Protein AF-A0A957ZLI5-F1 (afdb_monomer_lite)

Radius of gyration: 25.07 Å; chains: 1; bounding box: 58×41×65 Å

Sequence (219 aa):
VLSYLIAALERGPLGVVDIGSDRLTFKQMMQEYAAVRGLHRIIIPVPVPASLSLIGASWVGLVTPIPNDLAVPLVEGVVNPLVADTTLARVAFPEIEPINYRQAVELAIKRISSGDVETRWSGALGSAVTYELTDKEGMAQEVRSIYTELPAEALFKSFSSIGGERGWLTWEWAWEIRGLMDKAVGGPGLRRSRRDPIEILPGEALDFWRVEVVDPPHL

Structure (mmCIF, N/CA/C/O backbone):
data_AF-A0A957ZLI5-F1
#
_entry.id   AF-A0A957ZLI5-F1
#
loop_
_atom_site.group_PDB
_atom_site.id
_atom_site.type_symbol
_atom_site.label_atom_id
_atom_site.label_alt_id
_atom_site.label_comp_id
_atom_site.label_asym_id
_atom_site.label_entity_id
_atom_site.label_seq_id
_atom_site.pdbx_PDB_ins_code
_atom_site.Cartn_x
_atom_site.Cartn_y
_atom_site.Cartn_z
_atom_site.occupancy
_atom_site.B_iso_or_equiv
_atom_site.auth_seq_id
_atom_site.auth_comp_id
_atom_site.auth_asym_id
_atom_site.auth_atom_id
_atom_site.pdbx_PDB_model_num
ATOM 1 N N . VAL A 1 1 ? -16.816 0.767 9.404 1.00 88.25 1 VAL A N 1
ATOM 2 C CA . VAL A 1 1 ? -16.693 2.247 9.425 1.00 88.25 1 VAL A CA 1
ATOM 3 C C . VAL A 1 1 ? -17.968 2.917 8.941 1.00 88.25 1 VAL A C 1
ATOM 5 O O . VAL A 1 1 ? -18.580 3.605 9.739 1.00 88.25 1 VAL A O 1
ATOM 8 N N . LEU A 1 2 ? -18.416 2.680 7.700 1.00 89.94 2 LEU A N 1
ATOM 9 C CA . LEU A 1 2 ? -19.608 3.343 7.148 1.00 89.94 2 LEU A CA 1
ATOM 10 C C . LEU A 1 2 ? -20.860 3.208 8.034 1.00 89.94 2 LEU A C 1
ATOM 12 O O . LEU A 1 2 ? -21.529 4.204 8.270 1.00 89.94 2 LEU A O 1
ATOM 16 N N . SER A 1 3 ? -21.119 2.026 8.604 1.00 91.69 3 SER A N 1
ATOM 17 C CA . SER A 1 3 ? -22.240 1.825 9.535 1.00 91.69 3 SER A CA 1
ATOM 18 C C . SER A 1 3 ? -22.191 2.769 10.743 1.00 91.69 3 SER A C 1
ATOM 20 O O . SER A 1 3 ? -23.217 3.327 11.109 1.00 91.69 3 SER A O 1
ATOM 22 N N . TYR A 1 4 ? -21.004 3.005 11.321 1.00 92.88 4 TYR A N 1
ATOM 23 C CA . TYR A 1 4 ? -20.833 3.953 12.431 1.00 92.88 4 TYR A CA 1
ATOM 24 C C . TYR A 1 4 ? -21.092 5.391 11.984 1.00 92.88 4 TYR A C 1
ATOM 26 O O . TYR A 1 4 ? -21.737 6.141 12.705 1.00 92.88 4 TYR A O 1
ATOM 34 N N . LEU A 1 5 ? -20.620 5.771 10.792 1.00 92.56 5 LEU A N 1
ATOM 35 C CA . LEU A 1 5 ? -20.835 7.116 10.252 1.00 92.56 5 LEU A CA 1
ATOM 36 C C . LEU A 1 5 ? -22.318 7.394 9.995 1.00 92.56 5 LEU A C 1
ATOM 38 O O . LEU A 1 5 ? -22.783 8.484 10.302 1.00 92.56 5 LEU A O 1
ATOM 42 N N . ILE A 1 6 ? -23.058 6.409 9.479 1.00 92.62 6 ILE A N 1
ATOM 43 C CA . ILE A 1 6 ? -24.505 6.522 9.255 1.00 92.62 6 ILE A CA 1
ATOM 44 C C . ILE A 1 6 ? -25.242 6.621 10.593 1.00 92.62 6 ILE A C 1
ATOM 46 O O . ILE A 1 6 ? -26.019 7.550 10.785 1.00 92.62 6 ILE A O 1
ATOM 50 N N . ALA A 1 7 ? -24.964 5.720 11.540 1.00 91.69 7 ALA A N 1
ATOM 51 C CA . ALA A 1 7 ? -25.618 5.736 12.849 1.00 91.69 7 ALA A CA 1
ATOM 52 C C . ALA A 1 7 ? -25.310 7.017 13.643 1.00 91.69 7 ALA A C 1
ATOM 54 O O . ALA A 1 7 ? -26.154 7.510 14.389 1.00 91.69 7 ALA A O 1
ATOM 55 N N . ALA A 1 8 ? -24.119 7.596 13.465 1.00 92.12 8 ALA A N 1
ATOM 56 C CA . ALA A 1 8 ? -23.739 8.848 14.109 1.00 92.12 8 ALA A CA 1
ATOM 57 C C . ALA A 1 8 ? -24.571 10.053 13.639 1.00 92.12 8 ALA A C 1
ATOM 59 O O . ALA A 1 8 ? -24.693 11.006 14.403 1.00 92.12 8 ALA A O 1
ATOM 60 N N . LEU A 1 9 ? -25.178 10.020 12.442 1.00 91.69 9 LEU A N 1
ATOM 61 C CA . LEU A 1 9 ? -26.039 11.109 11.948 1.00 91.69 9 LEU A CA 1
ATOM 62 C C . LEU A 1 9 ? -27.287 11.310 12.813 1.00 91.69 9 LEU A C 1
ATOM 64 O O . LEU A 1 9 ? -27.795 12.422 12.923 1.00 91.69 9 LEU A O 1
ATOM 68 N N . GLU A 1 10 ? -27.776 10.234 13.426 1.00 88.88 10 GLU A N 1
ATOM 69 C CA . GLU A 1 10 ? -28.967 10.242 14.278 1.00 88.88 10 GLU A CA 1
ATOM 70 C C . GLU A 1 10 ? -28.630 10.524 15.751 1.00 88.88 10 GLU A C 1
ATOM 72 O O . GLU A 1 10 ? -29.520 10.616 16.601 1.00 88.88 10 GLU A O 1
ATOM 77 N N . ARG A 1 11 ? -27.341 10.667 16.079 1.00 82.62 11 ARG A N 1
ATOM 78 C CA . ARG A 1 11 ? -26.856 10.928 17.436 1.00 82.62 11 ARG A CA 1
ATOM 79 C C . ARG A 1 11 ? -26.382 12.378 17.568 1.00 82.62 11 ARG A C 1
ATOM 81 O O . ARG A 1 11 ? -25.920 13.003 16.621 1.00 82.62 11 ARG A O 1
ATOM 88 N N . GLY A 1 12 ? -26.491 12.921 18.782 1.00 84.62 12 GLY A N 1
ATOM 89 C CA . GLY A 1 12 ? -25.865 14.198 19.136 1.00 84.62 12 GLY A CA 1
ATOM 90 C C . GLY A 1 12 ? -24.329 14.110 19.141 1.00 84.62 12 GLY A C 1
ATOM 91 O O . GLY A 1 12 ? -23.771 13.036 18.922 1.00 84.62 12 GLY A O 1
ATOM 92 N N . PRO A 1 13 ? -23.614 15.212 19.420 1.00 87.19 13 PRO A N 1
ATOM 93 C CA . PRO A 1 13 ? -22.152 15.215 19.433 1.00 87.19 13 PRO A CA 1
ATOM 94 C C . PRO A 1 13 ? -21.597 14.276 20.518 1.00 87.19 13 PRO A C 1
ATOM 96 O O . PRO A 1 13 ? -21.760 14.526 21.709 1.00 87.19 13 PRO A O 1
ATOM 99 N N . LEU A 1 14 ? -20.917 13.208 20.092 1.00 86.94 14 LEU A N 1
ATOM 100 C CA . LEU A 1 14 ? -20.308 12.191 20.967 1.00 86.94 14 LEU A CA 1
ATOM 101 C C . LEU A 1 14 ? -18.818 12.446 21.262 1.00 86.94 14 LEU A C 1
ATOM 103 O O . LEU A 1 14 ? -18.207 11.703 22.025 1.00 86.94 14 LEU A O 1
ATOM 107 N N . GLY A 1 15 ? -18.226 13.486 20.667 1.00 90.00 15 GLY A N 1
ATOM 108 C CA . GLY A 1 15 ? -16.787 13.745 20.741 1.00 90.00 15 GLY A CA 1
ATOM 109 C C . GLY A 1 15 ? -15.983 12.803 19.840 1.00 90.00 15 GLY A C 1
ATOM 110 O O . GLY A 1 15 ? -16.412 12.479 18.734 1.00 90.00 15 GLY A O 1
ATOM 111 N N . VAL A 1 16 ? -14.799 12.393 20.302 1.00 91.75 16 VAL A N 1
ATOM 112 C CA . VAL A 1 16 ? -13.933 11.439 19.592 1.00 91.75 16 VAL A CA 1
ATOM 113 C C . VAL A 1 16 ? -14.343 10.021 19.975 1.00 91.75 16 VAL A C 1
ATOM 115 O O . VAL A 1 16 ? -14.339 9.673 21.154 1.00 91.75 16 VAL A O 1
ATOM 118 N N . VAL A 1 17 ? -14.697 9.210 18.977 1.00 92.56 17 VAL A N 1
ATOM 119 C CA . VAL A 1 17 ? -15.118 7.819 19.166 1.00 92.56 17 VAL A CA 1
ATOM 120 C C . VAL A 1 17 ? -14.175 6.902 18.399 1.00 92.56 17 VAL A C 1
ATOM 122 O O . VAL A 1 17 ? -14.187 6.874 17.168 1.00 92.56 17 VAL A O 1
ATOM 125 N N . ASP A 1 18 ? -13.390 6.124 19.134 1.00 93.06 18 ASP A N 1
ATOM 126 C CA . ASP A 1 18 ? -12.523 5.107 18.554 1.00 93.06 18 ASP A CA 1
ATOM 127 C C . ASP A 1 18 ? -13.328 3.866 18.152 1.00 93.06 18 ASP A C 1
ATOM 129 O O . ASP A 1 18 ? -14.089 3.310 18.949 1.00 93.06 18 ASP A O 1
ATOM 133 N N . ILE A 1 19 ? -13.132 3.396 16.919 1.00 92.94 19 ILE A N 1
ATOM 134 C CA . ILE A 1 19 ? -13.807 2.215 16.365 1.00 92.94 19 ILE A CA 1
ATOM 135 C C . ILE A 1 19 ? -12.788 1.146 15.968 1.00 92.94 19 ILE A C 1
ATOM 137 O O . ILE A 1 19 ? -11.699 1.451 15.489 1.00 92.94 19 ILE A O 1
ATOM 141 N N . GLY A 1 20 ? -13.146 -0.125 16.135 1.00 89.88 20 GLY A N 1
ATOM 142 C CA . GLY A 1 20 ? -12.266 -1.248 15.815 1.00 89.88 20 GLY A CA 1
ATOM 143 C C . GLY A 1 20 ? -12.798 -2.573 16.352 1.00 89.88 20 GLY A C 1
ATOM 144 O O . GLY A 1 20 ? -13.692 -2.589 17.198 1.00 89.88 20 GLY A O 1
ATOM 145 N N . SER A 1 21 ? -12.252 -3.673 15.839 1.00 89.94 21 SER A N 1
ATOM 146 C CA . SER A 1 21 ? -12.546 -5.040 16.280 1.00 89.94 21 SER A CA 1
ATOM 147 C C . SER A 1 21 ? -11.551 -5.495 17.361 1.00 89.94 21 SER A C 1
ATOM 149 O O . SER A 1 21 ? -11.000 -4.682 18.109 1.00 89.94 21 SER A O 1
ATOM 151 N N . ASP A 1 22 ? -11.297 -6.802 17.425 1.00 88.88 22 ASP A N 1
ATOM 152 C CA . ASP A 1 22 ? -10.303 -7.411 18.302 1.00 88.88 22 ASP A CA 1
ATOM 153 C C . ASP A 1 22 ? -8.895 -6.834 18.123 1.00 88.88 22 ASP A C 1
ATOM 155 O O . ASP A 1 22 ? -8.467 -6.463 17.026 1.00 88.88 22 ASP A O 1
ATOM 159 N N . ARG A 1 23 ? -8.148 -6.801 19.231 1.00 90.44 23 ARG A N 1
ATOM 160 C CA . ARG A 1 23 ? -6.750 -6.366 19.254 1.00 90.44 23 ARG A CA 1
ATOM 161 C C . ARG A 1 23 ? -5.863 -7.464 18.679 1.00 90.44 23 ARG A C 1
ATOM 163 O O . ARG A 1 23 ? -5.807 -8.561 19.231 1.00 90.44 23 ARG A O 1
ATOM 170 N N . LEU A 1 24 ? -5.111 -7.140 17.631 1.00 90.75 24 LEU A N 1
ATOM 171 C CA . LEU A 1 24 ? -4.144 -8.043 17.014 1.00 90.75 24 LEU A CA 1
ATOM 172 C C . LEU A 1 24 ? -2.766 -7.394 16.943 1.00 90.75 24 LEU A C 1
ATOM 174 O O . LEU A 1 24 ? -2.616 -6.214 16.633 1.00 90.75 24 LEU A O 1
ATOM 178 N N . THR A 1 25 ? -1.736 -8.192 17.201 1.00 90.38 25 THR A N 1
ATOM 179 C CA . THR A 1 25 ? -0.358 -7.814 16.883 1.00 90.38 25 THR A CA 1
ATOM 180 C C . THR A 1 25 ? -0.131 -7.881 15.373 1.00 90.38 25 THR A C 1
ATOM 182 O O . THR A 1 25 ? -0.761 -8.673 14.670 1.00 90.38 25 THR A O 1
ATOM 185 N N . PHE A 1 26 ? 0.843 -7.124 14.864 1.00 87.75 26 PHE A N 1
ATOM 186 C CA . PHE A 1 26 ? 1.218 -7.182 13.447 1.00 87.75 26 PHE A CA 1
ATOM 187 C C . PHE A 1 26 ? 1.592 -8.599 12.985 1.00 87.75 26 PHE A C 1
ATOM 189 O O . PHE A 1 26 ? 1.229 -9.028 11.892 1.00 87.75 26 PHE A O 1
ATOM 196 N N . LYS A 1 27 ? 2.248 -9.374 13.858 1.00 90.25 27 LYS A N 1
ATOM 197 C CA . LYS A 1 27 ? 2.546 -10.787 13.605 1.00 90.25 27 LYS A CA 1
ATOM 198 C C . LYS A 1 27 ? 1.272 -11.610 13.395 1.00 90.25 27 LYS A C 1
ATOM 200 O O . LYS A 1 27 ? 1.221 -12.382 12.442 1.00 90.25 27 LYS A O 1
ATOM 205 N N . GLN A 1 28 ? 0.266 -11.448 14.256 1.00 92.62 28 GLN A N 1
ATOM 206 C CA . GLN A 1 28 ? -1.010 -12.159 14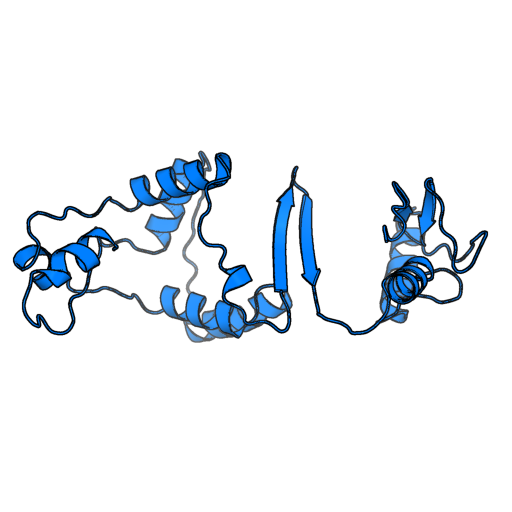.122 1.00 92.62 28 GLN A CA 1
ATOM 207 C C . GLN A 1 28 ? -1.734 -11.756 12.837 1.00 92.62 28 GLN A C 1
ATOM 209 O O . GLN A 1 28 ? -2.151 -12.636 12.093 1.00 92.62 28 GLN A O 1
ATOM 214 N N . MET A 1 29 ? -1.778 -10.458 12.516 1.00 93.19 29 MET A N 1
ATOM 215 C CA . MET A 1 29 ? -2.356 -9.971 11.256 1.00 93.19 29 MET A CA 1
ATOM 216 C C . MET A 1 29 ? -1.695 -10.628 10.032 1.00 93.19 29 MET A C 1
ATOM 218 O O . MET A 1 29 ? -2.376 -11.170 9.162 1.00 93.19 29 MET A O 1
ATOM 222 N N . MET A 1 30 ? -0.359 -10.681 10.000 1.00 92.56 30 MET A N 1
ATOM 223 C CA . MET A 1 30 ? 0.396 -11.340 8.924 1.00 92.56 30 MET A CA 1
ATOM 224 C C . MET A 1 30 ? 0.122 -12.848 8.834 1.00 92.56 30 MET A C 1
ATOM 226 O O . MET A 1 30 ? 0.065 -13.403 7.735 1.00 92.56 30 MET A O 1
ATOM 230 N N . GLN A 1 31 ? -0.035 -13.523 9.974 1.00 94.00 31 GLN A N 1
ATOM 231 C CA . GLN A 1 31 ? -0.345 -14.954 10.023 1.00 94.00 31 GLN A CA 1
ATOM 232 C C . GLN A 1 31 ? -1.775 -15.249 9.563 1.00 94.00 31 GLN A C 1
ATOM 234 O O . GLN A 1 31 ? -1.971 -16.192 8.798 1.00 94.00 31 GLN A O 1
ATOM 239 N N . GLU A 1 32 ? -2.756 -14.441 9.969 1.00 94.62 32 GLU A N 1
ATOM 240 C CA . GLU A 1 32 ? -4.141 -14.572 9.507 1.00 94.62 32 GLU A CA 1
ATOM 241 C C . GLU A 1 32 ? -4.249 -14.330 8.001 1.00 94.62 32 GLU A C 1
ATOM 243 O O . GLU A 1 32 ? -4.834 -15.150 7.294 1.00 94.62 32 GLU A O 1
ATOM 248 N N . TYR A 1 33 ? -3.598 -13.284 7.486 1.00 94.12 33 TYR A N 1
ATOM 249 C CA . TYR A 1 33 ? -3.517 -13.039 6.046 1.00 94.12 33 TYR A CA 1
ATOM 250 C C . TYR A 1 33 ? -2.909 -14.227 5.289 1.00 94.12 33 TYR A C 1
ATOM 252 O O . TYR A 1 33 ? -3.456 -14.681 4.279 1.00 94.12 33 TYR A O 1
ATOM 260 N N . ALA A 1 34 ? -1.790 -14.765 5.786 1.00 93.38 34 ALA A N 1
ATOM 261 C CA . ALA A 1 34 ? -1.146 -15.925 5.185 1.00 93.38 34 ALA A CA 1
ATOM 262 C C . ALA A 1 34 ? -2.070 -17.151 5.185 1.00 93.38 34 ALA A C 1
ATOM 264 O O . ALA A 1 34 ? -2.181 -17.819 4.158 1.00 93.38 34 ALA A O 1
ATOM 265 N N . ALA A 1 35 ? -2.779 -17.400 6.288 1.00 93.38 35 ALA A N 1
ATOM 266 C CA . ALA A 1 35 ? -3.727 -18.501 6.404 1.00 93.38 35 ALA A CA 1
ATOM 267 C C . ALA A 1 35 ? -4.889 -18.373 5.407 1.00 93.38 35 ALA A C 1
ATOM 269 O O . ALA A 1 35 ? -5.215 -19.353 4.738 1.00 93.38 35 ALA A O 1
ATOM 270 N N . VAL A 1 36 ? -5.466 -17.176 5.245 1.00 93.56 36 VAL A N 1
ATOM 271 C CA . VAL A 1 36 ? -6.531 -16.921 4.254 1.00 93.56 36 VAL A CA 1
ATOM 272 C C . VAL A 1 36 ? -6.037 -17.168 2.823 1.00 93.56 36 VAL A C 1
ATOM 274 O O . VAL A 1 36 ? -6.766 -17.702 1.991 1.00 93.56 36 VAL A O 1
ATOM 277 N N . ARG A 1 37 ? -4.775 -16.837 2.533 1.00 90.50 37 ARG A N 1
ATOM 278 C CA . ARG A 1 37 ? -4.127 -17.080 1.231 1.00 90.50 37 ARG A CA 1
ATOM 279 C C . ARG A 1 37 ? -3.628 -18.520 1.032 1.00 90.50 37 ARG A C 1
ATOM 281 O O . ARG A 1 37 ? -3.083 -18.806 -0.032 1.00 90.50 37 ARG A O 1
ATOM 288 N N . GLY A 1 38 ? -3.748 -19.401 2.029 1.00 91.00 38 GLY A N 1
ATOM 289 C CA . GLY A 1 38 ? -3.200 -20.763 1.980 1.00 91.00 38 GLY A CA 1
ATOM 290 C C . GLY A 1 38 ? -1.665 -20.832 2.025 1.00 91.00 38 GLY A C 1
ATOM 291 O O . GLY A 1 38 ? -1.069 -21.809 1.573 1.00 91.00 38 GLY A O 1
ATOM 292 N N . LEU A 1 39 ? -1.002 -19.796 2.543 1.00 91.62 39 LEU A N 1
ATOM 293 C CA . LEU A 1 39 ? 0.454 -19.695 2.631 1.00 91.62 39 LEU A CA 1
ATOM 294 C C . LEU A 1 39 ? 0.954 -20.089 4.024 1.00 91.62 39 LEU A C 1
ATOM 296 O O . LEU A 1 39 ? 0.470 -19.595 5.040 1.00 91.62 39 LEU A O 1
ATOM 300 N N . HIS A 1 40 ? 2.012 -20.896 4.073 1.00 87.88 40 HIS A N 1
ATOM 301 C CA . HIS A 1 40 ? 2.710 -21.213 5.318 1.00 87.88 40 HIS A CA 1
ATOM 302 C C . HIS A 1 40 ? 3.845 -20.208 5.535 1.00 87.88 40 HIS A C 1
ATOM 304 O O . HIS A 1 40 ? 4.795 -20.151 4.754 1.00 87.88 40 HIS A O 1
ATOM 310 N N . ARG A 1 41 ? 3.743 -19.381 6.583 1.00 88.25 41 ARG A N 1
ATOM 311 C CA . ARG A 1 41 ? 4.740 -18.350 6.912 1.00 88.25 41 ARG A CA 1
ATOM 312 C C . ARG A 1 41 ? 5.318 -18.587 8.303 1.00 88.25 41 ARG A C 1
ATOM 314 O O . ARG A 1 41 ? 4.593 -18.582 9.294 1.00 88.25 41 ARG A O 1
ATOM 321 N N . ILE A 1 42 ? 6.637 -18.740 8.372 1.00 89.31 42 ILE A N 1
ATOM 322 C CA . ILE A 1 42 ? 7.389 -18.775 9.628 1.00 89.31 42 ILE A CA 1
ATOM 323 C C . ILE A 1 42 ? 7.911 -17.358 9.882 1.00 89.31 42 ILE A C 1
ATOM 325 O O . ILE A 1 42 ? 8.660 -16.822 9.070 1.00 89.31 42 ILE A O 1
ATOM 329 N N . ILE A 1 43 ? 7.493 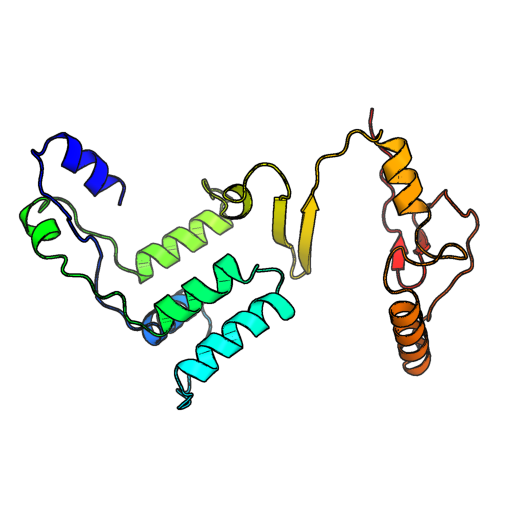-16.742 10.991 1.00 88.00 43 ILE A N 1
ATOM 330 C CA . ILE A 1 43 ? 7.904 -15.384 11.376 1.00 88.00 43 ILE A CA 1
ATOM 331 C C . ILE A 1 43 ? 8.790 -15.477 12.615 1.00 88.00 43 ILE A C 1
ATOM 333 O O . ILE A 1 43 ? 8.306 -15.788 13.710 1.00 88.00 43 ILE A O 1
ATOM 337 N N . ILE A 1 44 ? 10.077 -15.192 12.429 1.00 88.00 44 ILE A N 1
ATOM 338 C CA . ILE A 1 44 ? 11.084 -15.170 13.490 1.00 88.00 44 ILE A CA 1
ATOM 339 C C . ILE A 1 44 ? 11.286 -13.710 13.917 1.00 88.00 44 ILE A C 1
ATOM 341 O O . ILE A 1 44 ? 11.699 -12.899 13.088 1.00 88.00 44 ILE A O 1
ATOM 345 N N . PRO A 1 45 ? 10.980 -13.342 15.173 1.00 81.69 45 PRO A N 1
ATOM 346 C CA . PRO A 1 45 ? 11.255 -12.001 15.668 1.00 81.69 45 PRO A CA 1
ATOM 347 C C . PRO A 1 45 ? 12.769 -11.809 15.818 1.00 81.69 45 PRO A C 1
ATOM 349 O O . PRO A 1 45 ? 13.437 -12.607 16.475 1.00 81.69 45 PRO A O 1
ATOM 352 N N . VAL A 1 46 ? 13.303 -10.745 15.221 1.00 83.81 46 VAL A N 1
ATOM 353 C CA . VAL A 1 46 ? 14.709 -10.342 15.353 1.00 83.81 46 VAL A CA 1
ATOM 354 C C . VAL A 1 46 ? 14.756 -9.040 16.158 1.00 83.81 46 VAL A C 1
ATOM 356 O O . VAL A 1 46 ? 13.996 -8.123 15.841 1.00 83.81 46 VAL A O 1
ATOM 359 N N . PRO A 1 47 ? 15.607 -8.928 17.194 1.00 79.38 47 PRO A N 1
ATOM 360 C CA . PRO A 1 47 ? 15.705 -7.716 17.997 1.00 79.38 47 PRO A CA 1
ATOM 361 C C . PRO A 1 47 ? 16.447 -6.628 17.212 1.00 79.38 47 PRO A C 1
ATOM 363 O O . PRO A 1 47 ? 17.671 -6.536 17.253 1.00 79.38 47 PRO A O 1
ATOM 366 N N . VAL A 1 48 ? 15.697 -5.805 16.481 1.00 76.50 48 VAL A N 1
ATOM 367 C CA . VAL A 1 48 ? 16.208 -4.597 15.824 1.00 76.50 48 VAL A CA 1
ATOM 368 C C . VAL A 1 48 ? 15.784 -3.353 16.610 1.00 76.50 48 VAL A C 1
ATOM 370 O O . VAL A 1 48 ? 14.632 -3.276 17.045 1.00 76.50 48 VAL A O 1
ATOM 373 N N . PRO A 1 49 ? 16.678 -2.369 16.821 1.00 77.62 49 PRO A N 1
ATOM 374 C CA . PRO A 1 49 ? 16.298 -1.096 17.425 1.00 77.62 49 PRO A CA 1
ATOM 375 C C . PRO A 1 49 ? 15.220 -0.393 16.593 1.00 77.62 49 PRO A C 1
ATOM 377 O O . PRO A 1 49 ? 15.296 -0.389 15.366 1.00 77.62 49 PRO A O 1
ATOM 380 N N . ALA A 1 50 ? 14.259 0.266 17.244 1.00 72.44 50 ALA A N 1
ATOM 381 C CA . ALA A 1 50 ? 13.190 1.003 16.560 1.00 72.44 50 ALA A CA 1
ATOM 382 C C . ALA A 1 50 ? 13.730 2.046 15.560 1.00 72.44 50 ALA A C 1
ATOM 384 O O . ALA A 1 50 ? 13.195 2.202 14.465 1.00 72.44 50 ALA A O 1
ATOM 385 N N . SER A 1 51 ? 14.846 2.698 15.897 1.00 69.62 51 SER A N 1
ATOM 386 C CA . SER A 1 51 ? 15.546 3.628 15.006 1.00 69.62 51 SER A CA 1
ATOM 387 C C . SER A 1 51 ? 16.042 2.966 13.718 1.00 69.62 51 SER A C 1
ATOM 389 O O . SER A 1 51 ? 15.986 3.581 12.656 1.00 69.62 51 SER A O 1
ATOM 391 N N . LEU A 1 52 ? 16.478 1.704 13.780 1.00 71.62 52 LEU A N 1
ATOM 392 C CA . LEU A 1 52 ? 16.930 0.952 12.611 1.00 71.62 52 LEU A CA 1
ATOM 393 C C . LEU A 1 52 ? 15.757 0.586 11.689 1.00 71.62 52 LEU A C 1
ATOM 395 O O . LEU A 1 52 ? 15.912 0.627 10.471 1.00 71.62 52 LEU A O 1
ATOM 399 N N . SER A 1 53 ? 14.577 0.302 12.249 1.00 70.44 53 SER A N 1
ATOM 400 C CA . SER A 1 53 ? 13.352 0.066 11.470 1.00 70.44 53 SER A CA 1
ATOM 401 C C . SER A 1 53 ? 12.923 1.308 10.681 1.00 70.44 53 SER A C 1
ATOM 403 O O . SER A 1 53 ? 12.565 1.195 9.512 1.00 70.44 53 SER A O 1
ATOM 405 N N . LEU A 1 54 ? 13.022 2.497 11.286 1.00 68.38 54 LEU A N 1
ATOM 406 C CA . LEU A 1 54 ? 12.686 3.769 10.633 1.00 68.38 54 LEU A CA 1
ATOM 407 C C . LEU A 1 54 ? 13.688 4.151 9.539 1.00 68.38 54 LEU A C 1
ATOM 409 O O . LEU A 1 54 ? 13.286 4.589 8.465 1.00 68.38 54 LEU A O 1
ATOM 413 N N . ILE A 1 55 ? 14.984 3.910 9.758 1.00 70.50 55 ILE A N 1
ATOM 414 C CA . ILE A 1 55 ? 16.004 4.058 8.705 1.00 70.50 55 ILE A CA 1
ATOM 415 C C . ILE A 1 55 ? 15.724 3.082 7.550 1.00 70.50 55 ILE A C 1
ATOM 417 O O . ILE A 1 55 ? 15.858 3.443 6.380 1.00 70.50 55 ILE A O 1
ATOM 421 N N . GLY A 1 56 ? 15.272 1.866 7.872 1.00 67.06 56 GLY A N 1
ATOM 422 C CA . GLY A 1 56 ? 14.821 0.880 6.893 1.00 67.06 56 GLY A CA 1
ATOM 423 C C . GLY A 1 56 ? 13.626 1.348 6.058 1.00 67.06 56 GLY A C 1
ATOM 424 O O . GLY A 1 56 ? 13.535 0.981 4.891 1.00 67.06 56 GLY A O 1
ATOM 425 N N . ALA A 1 57 ? 12.748 2.203 6.587 1.00 69.69 57 ALA A N 1
ATOM 426 C CA . ALA A 1 57 ? 11.623 2.741 5.822 1.00 69.69 57 ALA A CA 1
ATOM 427 C C . ALA A 1 57 ? 12.090 3.631 4.658 1.00 69.69 57 ALA A C 1
ATOM 429 O O . ALA A 1 57 ? 11.584 3.498 3.548 1.00 69.69 57 ALA A O 1
ATOM 430 N N . SER A 1 58 ? 13.128 4.448 4.862 1.00 70.50 58 SER A N 1
ATOM 431 C CA . SER A 1 58 ? 13.743 5.235 3.781 1.00 70.50 58 SER A CA 1
ATOM 432 C C . SER A 1 58 ? 14.397 4.360 2.705 1.00 70.50 58 SER A C 1
ATOM 434 O O . SER A 1 58 ? 14.483 4.761 1.544 1.00 70.50 58 SER A O 1
ATOM 436 N N . TRP A 1 59 ? 14.850 3.158 3.081 1.00 74.38 59 TRP A N 1
ATOM 437 C CA . TRP A 1 59 ? 15.354 2.146 2.149 1.00 74.38 59 TRP A CA 1
ATOM 438 C C . TRP A 1 59 ? 14.224 1.490 1.340 1.00 74.38 59 TRP A C 1
ATOM 440 O O . TRP A 1 59 ? 14.439 1.118 0.186 1.00 74.38 59 TRP A O 1
ATOM 450 N N . VAL A 1 60 ? 13.006 1.398 1.889 1.00 71.31 60 VAL A N 1
ATOM 451 C CA . VAL A 1 60 ? 11.834 0.892 1.154 1.00 71.31 60 VAL A CA 1
ATOM 452 C C . VAL A 1 60 ? 11.550 1.762 -0.065 1.00 71.31 60 VAL A C 1
ATOM 454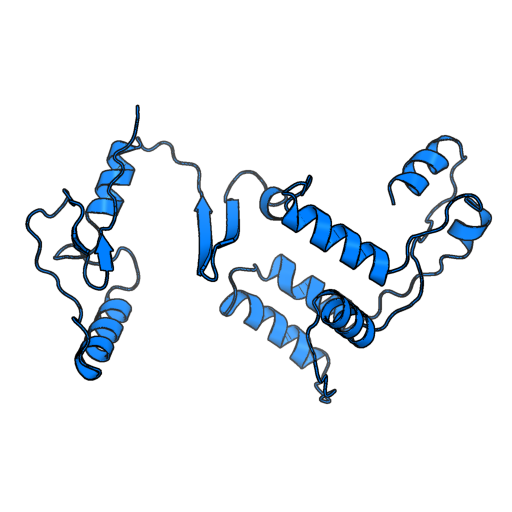 O O . VAL A 1 60 ? 11.407 1.202 -1.146 1.00 71.31 60 VAL A O 1
ATOM 457 N N . GLY A 1 61 ? 11.549 3.093 0.041 1.00 67.19 61 GLY A N 1
ATOM 458 C CA . GLY A 1 61 ? 11.343 3.951 -1.136 1.00 67.19 61 GLY A CA 1
ATOM 459 C C . GLY A 1 61 ? 12.522 4.008 -2.113 1.00 67.19 61 GLY A C 1
ATOM 460 O O . GLY A 1 61 ? 12.365 4.483 -3.232 1.00 67.19 61 GLY A O 1
ATOM 461 N N . LEU A 1 62 ? 13.702 3.509 -1.724 1.00 74.56 62 LEU A N 1
ATOM 462 C CA . LEU A 1 62 ? 14.830 3.329 -2.645 1.00 74.56 62 LEU A CA 1
ATOM 463 C C . LEU A 1 62 ? 14.686 2.047 -3.480 1.00 74.56 62 LEU A C 1
ATOM 465 O O . LEU A 1 62 ? 15.086 2.020 -4.642 1.00 74.56 62 LEU A O 1
ATOM 469 N N . VAL A 1 63 ? 14.156 0.977 -2.881 1.00 76.31 63 VAL A N 1
ATOM 470 C CA . VAL A 1 63 ? 14.097 -0.367 -3.490 1.00 76.31 63 VAL A CA 1
ATOM 471 C C . VAL A 1 63 ? 12.710 -0.709 -4.040 1.00 76.31 63 VAL A C 1
ATOM 473 O O . VAL A 1 63 ? 12.568 -1.625 -4.848 1.00 76.31 63 VAL A O 1
ATOM 476 N N . THR A 1 64 ? 11.679 0.025 -3.632 1.00 73.12 64 THR A N 1
ATOM 477 C CA . THR A 1 64 ? 10.295 -0.147 -4.078 1.00 73.12 64 THR A CA 1
ATOM 478 C C . THR A 1 64 ? 9.768 1.162 -4.667 1.00 73.12 64 THR A C 1
ATOM 480 O O . THR A 1 64 ? 10.239 2.232 -4.288 1.00 73.12 64 THR A O 1
ATOM 483 N N . PRO A 1 65 ? 8.765 1.112 -5.558 1.00 62.53 65 PRO A N 1
ATOM 484 C CA . PRO A 1 65 ? 8.157 2.317 -6.124 1.00 62.53 65 PRO A CA 1
ATOM 485 C C . PRO A 1 65 ? 7.269 3.088 -5.129 1.00 62.53 65 PRO A C 1
ATOM 487 O O . PRO A 1 65 ? 6.661 4.087 -5.507 1.00 62.53 65 PRO A O 1
ATOM 490 N N . ILE A 1 66 ? 7.165 2.641 -3.870 1.00 71.12 66 ILE A N 1
ATOM 491 C CA . ILE A 1 66 ? 6.359 3.303 -2.842 1.00 71.12 66 ILE A CA 1
ATOM 492 C C . ILE A 1 66 ? 7.135 4.522 -2.327 1.00 71.12 66 ILE A C 1
ATOM 494 O O . ILE A 1 66 ? 8.227 4.354 -1.782 1.00 71.12 66 ILE A O 1
ATOM 498 N N . PRO A 1 67 ? 6.598 5.745 -2.456 1.00 72.62 67 PRO A N 1
ATOM 499 C CA . PRO A 1 67 ? 7.292 6.938 -1.999 1.00 72.62 67 PRO A CA 1
ATOM 500 C C . PRO A 1 67 ? 7.440 6.947 -0.465 1.00 72.62 67 PRO A C 1
ATOM 502 O O . PRO A 1 67 ? 6.640 6.370 0.278 1.00 72.62 67 PRO A O 1
ATOM 505 N N . ASN A 1 68 ? 8.516 7.574 0.020 1.00 76.06 68 ASN A N 1
ATOM 506 C CA . ASN A 1 68 ? 8.878 7.551 1.443 1.00 76.06 68 ASN A CA 1
ATOM 507 C C . ASN A 1 68 ? 7.863 8.275 2.342 1.00 76.06 68 ASN A C 1
ATOM 509 O O . ASN A 1 68 ? 7.758 7.945 3.520 1.00 76.06 68 ASN A O 1
ATOM 513 N N . ASP A 1 69 ? 7.096 9.214 1.794 1.00 76.69 69 ASP A N 1
ATOM 514 C CA . ASP A 1 69 ? 5.971 9.869 2.471 1.00 76.69 69 ASP A CA 1
ATOM 515 C C . ASP A 1 69 ? 4.846 8.891 2.855 1.00 76.69 69 ASP A C 1
ATOM 517 O O . ASP A 1 69 ? 4.127 9.143 3.818 1.00 76.69 69 ASP A O 1
ATOM 521 N N . LEU A 1 70 ? 4.730 7.752 2.164 1.00 75.38 70 LEU A N 1
ATOM 522 C CA . LEU A 1 70 ? 3.840 6.647 2.523 1.00 75.38 70 LEU A CA 1
ATOM 523 C C . LEU A 1 70 ? 4.568 5.559 3.317 1.00 75.38 70 LEU A C 1
ATOM 525 O O . LEU A 1 70 ? 4.033 5.050 4.302 1.00 75.38 70 LEU A O 1
ATOM 529 N N . ALA A 1 71 ? 5.786 5.192 2.911 1.00 77.75 71 ALA A N 1
ATOM 530 C CA . ALA A 1 71 ? 6.513 4.090 3.541 1.00 77.75 71 ALA A CA 1
ATOM 531 C C . ALA A 1 71 ? 6.885 4.383 5.007 1.00 77.75 71 ALA A C 1
ATOM 533 O O . ALA A 1 71 ? 6.754 3.499 5.857 1.00 77.75 71 ALA A O 1
ATOM 534 N N . VAL A 1 72 ? 7.312 5.612 5.321 1.00 80.25 72 VAL A N 1
ATOM 535 C CA . VAL A 1 72 ? 7.748 5.992 6.676 1.00 80.25 72 VAL A CA 1
ATOM 536 C C . VAL A 1 72 ? 6.592 5.938 7.688 1.00 80.25 72 VAL A C 1
ATOM 538 O O . VAL A 1 72 ? 6.734 5.197 8.666 1.00 80.25 72 VAL A O 1
ATOM 541 N N . PRO A 1 73 ? 5.426 6.584 7.463 1.00 82.56 73 PRO A N 1
ATOM 542 C CA . PRO A 1 73 ? 4.304 6.503 8.405 1.00 82.56 73 PRO A CA 1
ATOM 543 C C . PRO A 1 73 ? 3.769 5.080 8.606 1.00 82.56 73 PRO A C 1
ATOM 545 O O . PRO A 1 73 ? 3.358 4.716 9.708 1.00 82.56 73 PRO A O 1
ATOM 548 N N . LEU A 1 74 ? 3.795 4.246 7.559 1.00 81.81 74 LEU A N 1
ATOM 549 C CA . LEU A 1 74 ? 3.382 2.846 7.667 1.00 81.81 74 LEU A CA 1
ATOM 550 C C . LEU A 1 74 ? 4.298 2.063 8.613 1.00 81.81 74 LEU A C 1
ATOM 552 O O . LEU A 1 74 ? 3.807 1.333 9.473 1.00 81.81 74 LEU A O 1
ATOM 556 N N . VAL A 1 75 ? 5.618 2.229 8.493 1.00 81.69 75 VAL A N 1
ATOM 557 C CA . VAL A 1 75 ? 6.578 1.580 9.399 1.00 81.69 75 VAL A CA 1
ATOM 558 C C . VAL A 1 75 ? 6.452 2.134 10.819 1.00 81.69 75 VAL A C 1
ATOM 560 O O . VAL A 1 75 ? 6.465 1.353 11.772 1.00 81.69 75 VAL A O 1
ATOM 563 N N . GLU A 1 76 ? 6.260 3.444 10.979 1.00 82.31 76 GLU A N 1
ATOM 564 C CA . GLU A 1 76 ? 6.002 4.059 12.288 1.00 82.31 76 GLU A CA 1
ATOM 565 C C . GLU A 1 76 ? 4.776 3.462 12.983 1.00 82.31 76 GLU A C 1
ATOM 567 O O . GLU A 1 76 ? 4.850 3.164 14.177 1.00 82.31 76 GLU A O 1
ATOM 572 N N . GLY A 1 77 ? 3.685 3.228 12.247 1.00 80.56 77 GLY A N 1
ATOM 573 C CA . GLY A 1 77 ? 2.473 2.593 12.771 1.00 80.56 77 GLY A CA 1
ATOM 574 C C . GLY A 1 77 ? 2.648 1.113 13.133 1.00 80.56 77 GLY A C 1
ATOM 575 O O . GLY A 1 77 ? 1.931 0.597 13.988 1.00 80.56 77 GLY A O 1
ATOM 576 N N . VAL A 1 78 ? 3.615 0.416 12.527 1.00 82.06 78 VAL A N 1
ATOM 577 C CA . VAL A 1 78 ? 3.972 -0.959 12.927 1.00 82.06 78 VAL A CA 1
ATOM 578 C C . VAL A 1 78 ? 4.813 -0.960 14.204 1.00 82.06 78 VAL A C 1
ATOM 580 O O . VAL A 1 78 ? 4.635 -1.831 15.057 1.00 82.06 78 VAL A O 1
ATOM 583 N N . VAL A 1 79 ? 5.734 -0.001 14.335 1.00 80.06 79 VAL A N 1
ATOM 584 C CA . VAL A 1 79 ? 6.626 0.122 15.499 1.00 80.06 79 VAL A CA 1
ATOM 585 C C . VAL A 1 79 ? 5.872 0.619 16.732 1.00 80.06 79 VAL A C 1
ATOM 587 O O . VAL A 1 79 ? 6.141 0.146 17.835 1.00 80.06 79 VAL A O 1
ATOM 590 N N . ASN A 1 80 ? 4.926 1.541 16.549 1.00 80.00 80 ASN A N 1
ATOM 591 C CA . ASN A 1 80 ? 4.132 2.138 17.617 1.00 80.00 80 ASN A CA 1
ATOM 592 C C . ASN A 1 80 ? 2.697 1.588 17.573 1.00 80.00 80 ASN A C 1
ATOM 594 O O . ASN A 1 80 ? 1.921 2.000 16.711 1.00 80.00 80 ASN A O 1
ATOM 598 N N . PRO A 1 81 ? 2.310 0.675 18.485 1.00 78.06 81 PRO A N 1
ATOM 599 C CA . PRO A 1 81 ? 0.983 0.072 18.464 1.00 78.06 81 PRO A CA 1
ATOM 600 C C . PRO A 1 81 ? -0.133 1.113 18.604 1.00 78.06 81 PRO A C 1
ATOM 602 O O . PRO A 1 81 ? -0.246 1.787 19.627 1.00 78.06 81 PRO A O 1
ATOM 605 N N . LEU A 1 82 ? -1.009 1.187 17.604 1.00 76.44 82 LEU A N 1
ATOM 606 C CA . LEU A 1 82 ? -2.214 2.017 17.626 1.00 76.44 82 LEU A CA 1
ATOM 607 C C . LEU A 1 82 ? -3.372 1.228 18.249 1.00 76.44 82 LEU A C 1
ATOM 609 O O . LEU A 1 82 ? -4.236 0.695 17.556 1.00 76.44 82 LEU A O 1
ATOM 613 N N . VAL A 1 83 ? -3.354 1.088 19.575 1.00 84.00 83 VAL A N 1
ATOM 614 C CA . VAL A 1 83 ? -4.419 0.399 20.314 1.00 84.00 83 VAL A CA 1
ATOM 615 C C . VAL A 1 83 ? -5.398 1.429 20.858 1.00 84.00 83 VAL A C 1
ATOM 617 O O . VAL A 1 83 ? -5.056 2.197 21.751 1.00 84.00 83 VAL A O 1
ATOM 620 N N . ALA A 1 84 ? -6.622 1.407 20.342 1.00 85.00 84 ALA A N 1
ATOM 621 C CA . ALA A 1 84 ? -7.666 2.344 20.730 1.00 85.00 84 ALA A CA 1
ATOM 622 C C . ALA A 1 84 ? -8.630 1.758 21.784 1.00 85.00 84 ALA A C 1
ATOM 624 O O . ALA A 1 84 ? -8.708 0.530 21.971 1.00 85.00 84 ALA A O 1
ATOM 625 N N . ASP A 1 85 ? -9.367 2.630 22.481 1.00 90.25 85 ASP A N 1
ATOM 626 C CA . ASP A 1 85 ? -10.424 2.226 23.416 1.00 90.25 85 ASP A CA 1
ATOM 627 C C . ASP A 1 85 ? -11.806 2.313 22.762 1.00 90.25 85 ASP A C 1
ATOM 629 O O . ASP A 1 85 ? -12.452 3.354 22.701 1.00 90.25 85 ASP A O 1
ATOM 633 N N . THR A 1 86 ? -12.306 1.160 22.327 1.00 92.56 86 THR A N 1
ATOM 634 C CA . THR A 1 86 ? -13.595 1.034 21.638 1.00 92.56 86 THR A CA 1
ATOM 635 C C . THR A 1 86 ? -14.806 0.991 22.580 1.00 92.56 86 THR A C 1
ATOM 637 O O . THR A 1 86 ? -15.915 0.654 22.160 1.00 92.56 86 THR A O 1
ATOM 640 N N . THR A 1 87 ? -14.634 1.312 23.866 1.00 92.56 87 THR A N 1
ATOM 641 C CA . THR A 1 87 ? -15.717 1.251 24.863 1.00 92.56 87 THR A CA 1
ATOM 642 C C . THR A 1 87 ? -16.835 2.24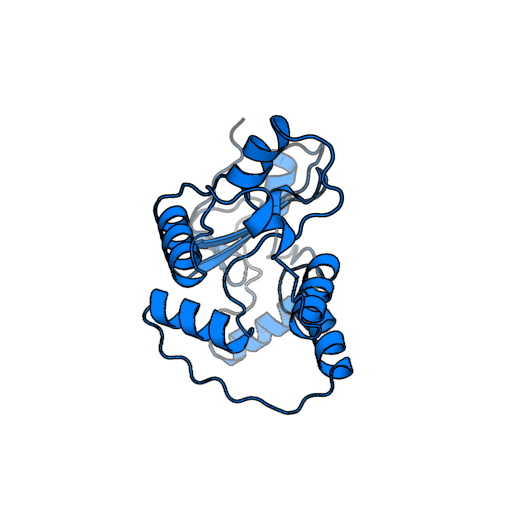1 24.560 1.00 92.56 87 THR A C 1
ATOM 644 O O . THR A 1 87 ? -18.003 1.854 24.583 1.00 92.56 87 THR A O 1
ATOM 647 N N . LEU A 1 88 ? -16.499 3.482 24.192 1.00 92.31 88 LEU A N 1
ATOM 648 C CA . LEU A 1 88 ? -17.505 4.481 23.827 1.00 92.31 88 LEU A CA 1
ATOM 649 C C . LEU A 1 88 ? -18.295 4.058 22.581 1.00 92.31 88 LEU A C 1
ATOM 651 O O . LEU A 1 88 ? -19.516 4.183 22.569 1.00 92.31 88 LEU A O 1
ATOM 655 N N . ALA A 1 89 ? -17.626 3.485 21.574 1.00 92.94 89 ALA A N 1
ATOM 656 C CA . ALA A 1 89 ? -18.290 2.978 20.375 1.00 92.94 89 ALA A CA 1
ATOM 657 C C . ALA A 1 89 ? -19.295 1.862 20.694 1.00 92.94 89 ALA A C 1
ATOM 659 O O . ALA A 1 89 ? -20.413 1.894 20.188 1.00 92.94 89 ALA A O 1
ATOM 660 N N . ARG A 1 90 ? -18.928 0.913 21.569 1.00 91.75 90 ARG A N 1
ATOM 661 C CA . ARG A 1 90 ? -19.820 -0.182 21.997 1.00 91.75 90 ARG A CA 1
ATOM 662 C C . ARG A 1 90 ? -21.055 0.308 22.751 1.00 91.75 90 ARG A C 1
ATOM 664 O O . ARG A 1 90 ? -22.120 -0.280 22.615 1.00 91.75 90 ARG A O 1
ATOM 671 N N . VAL A 1 91 ? -20.908 1.355 23.563 1.00 92.69 91 VAL A N 1
ATOM 672 C CA . VAL A 1 91 ? -22.019 1.922 24.345 1.00 92.69 91 VAL A CA 1
ATOM 673 C C . VAL A 1 91 ? -22.920 2.796 23.475 1.00 92.69 91 VAL A C 1
ATOM 675 O O . VAL A 1 91 ? -24.140 2.736 23.603 1.00 92.69 91 VAL A O 1
ATOM 678 N N . ALA A 1 92 ? -22.333 3.614 22.601 1.00 92.25 92 ALA A N 1
ATOM 679 C CA . ALA A 1 92 ? -23.077 4.551 21.765 1.00 92.25 92 ALA A CA 1
ATOM 680 C C . ALA A 1 92 ? -23.786 3.873 20.580 1.00 92.25 92 ALA A C 1
ATOM 682 O O . ALA A 1 92 ? -24.840 4.353 20.159 1.00 92.25 92 ALA A O 1
ATOM 683 N N . PHE A 1 93 ? -23.229 2.767 20.074 1.00 93.81 93 PHE A N 1
ATOM 684 C CA . PHE A 1 93 ? -23.712 2.048 18.891 1.00 93.81 93 PHE A CA 1
ATOM 685 C C . PHE A 1 93 ? -23.770 0.525 19.135 1.00 93.81 93 PHE A C 1
ATOM 687 O O . PHE A 1 93 ? -23.038 -0.233 18.490 1.00 93.81 93 PHE A O 1
ATOM 694 N N . PRO A 1 94 ? -24.594 0.048 20.088 1.00 92.81 94 PRO A N 1
ATOM 695 C CA . PRO A 1 94 ? -24.673 -1.372 20.445 1.00 92.81 94 PRO A CA 1
ATOM 696 C C . PRO A 1 94 ? -25.177 -2.271 1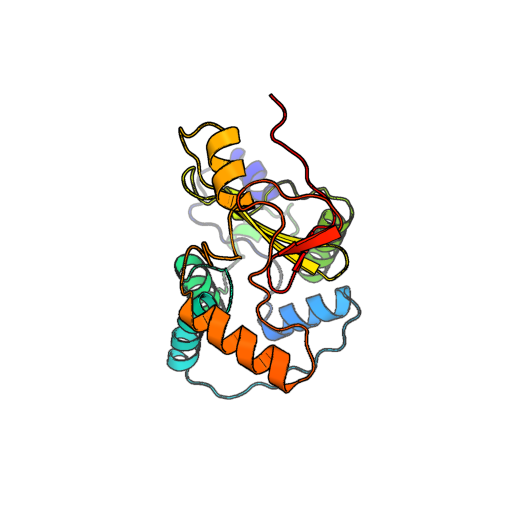9.306 1.00 92.81 94 PRO A C 1
ATOM 698 O O . PRO A 1 94 ? -24.935 -3.475 19.321 1.00 92.81 94 PRO A O 1
ATOM 701 N N . GLU A 1 95 ? -25.874 -1.706 18.322 1.00 93.25 95 GLU A N 1
ATOM 702 C CA . GLU A 1 95 ? -26.372 -2.404 17.137 1.00 93.25 95 GLU A CA 1
ATOM 703 C C . GLU A 1 95 ? -25.283 -2.730 16.102 1.00 93.25 95 GLU A C 1
ATOM 705 O O . GLU A 1 95 ? -25.519 -3.525 15.191 1.00 93.25 95 GLU A O 1
ATOM 710 N N . ILE A 1 96 ? -24.098 -2.120 16.217 1.00 93.62 96 ILE A N 1
ATOM 711 C CA . ILE A 1 96 ? -23.008 -2.299 15.258 1.00 93.62 96 ILE A CA 1
ATOM 712 C C . ILE A 1 96 ? -21.997 -3.299 15.805 1.00 93.62 96 ILE A C 1
ATOM 714 O O . ILE A 1 96 ? -21.232 -2.995 16.720 1.00 93.62 96 ILE A O 1
ATOM 718 N N . GLU A 1 97 ? -21.925 -4.460 15.158 1.00 92.38 97 GLU A N 1
ATOM 719 C CA . GLU A 1 97 ? -20.891 -5.462 15.401 1.00 92.38 97 GLU A CA 1
ATOM 720 C C . GLU A 1 97 ? -19.822 -5.396 14.291 1.00 92.38 97 GLU A C 1
ATOM 722 O O . GLU A 1 97 ? -20.118 -5.671 13.121 1.00 92.38 97 GLU A O 1
ATOM 727 N N . PRO A 1 98 ? -18.578 -4.981 14.599 1.00 92.81 98 PRO A N 1
ATOM 728 C CA . PRO A 1 98 ? -17.492 -4.995 13.628 1.00 92.81 98 PRO A CA 1
ATOM 729 C C . PRO A 1 98 ? -17.167 -6.422 13.184 1.00 92.81 98 PRO A C 1
ATOM 731 O O . PRO A 1 98 ? -17.005 -7.313 14.012 1.00 92.81 98 PRO A O 1
ATOM 734 N N . ILE A 1 99 ? -16.978 -6.623 11.879 1.00 93.94 99 ILE A N 1
ATOM 735 C CA . ILE A 1 99 ? -16.399 -7.873 11.374 1.00 93.94 99 ILE A CA 1
ATOM 736 C C . ILE A 1 99 ? -14.980 -8.053 11.922 1.00 93.94 99 ILE A C 1
ATOM 738 O O . ILE A 1 99 ? -14.244 -7.077 12.104 1.00 93.94 99 ILE A O 1
ATOM 742 N N . ASN A 1 100 ? -14.584 -9.301 12.157 1.00 93.38 100 ASN A N 1
ATOM 743 C CA . ASN A 1 100 ? -13.227 -9.592 12.607 1.00 93.38 100 ASN A CA 1
ATOM 744 C C . ASN A 1 100 ? -12.207 -9.442 11.462 1.00 93.38 100 ASN A 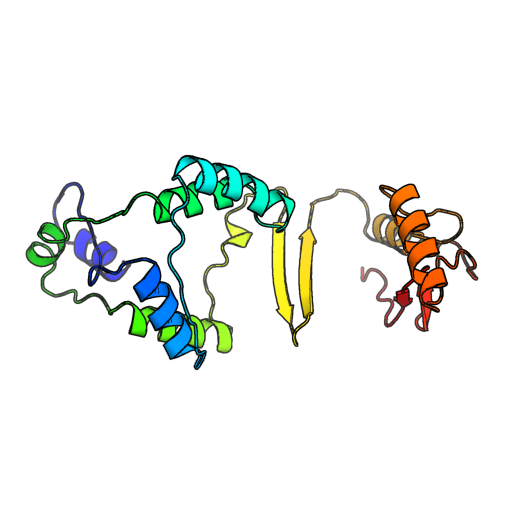C 1
ATOM 746 O O . ASN A 1 100 ? -12.557 -9.394 10.277 1.00 93.38 100 ASN A O 1
ATOM 750 N N . TYR A 1 101 ? -10.923 -9.365 11.821 1.00 94.38 101 TYR A N 1
ATOM 751 C CA . TYR A 1 101 ? -9.840 -9.129 10.864 1.00 94.38 101 TYR A CA 1
ATOM 752 C C . TYR A 1 101 ? -9.789 -10.189 9.758 1.00 94.38 101 TYR A C 1
ATOM 754 O O . TYR A 1 101 ? -9.723 -9.845 8.577 1.00 94.38 101 TYR A O 1
ATOM 762 N N . ARG A 1 102 ? -9.899 -11.473 10.115 1.00 94.88 102 ARG A N 1
ATOM 763 C CA . ARG A 1 102 ? -9.931 -12.574 9.149 1.00 94.88 102 ARG A CA 1
ATOM 764 C C . ARG A 1 102 ? -11.026 -12.399 8.096 1.00 94.88 102 ARG A C 1
ATOM 766 O O . ARG A 1 102 ? -10.735 -12.480 6.904 1.00 94.88 102 ARG A O 1
ATOM 773 N N . GLN A 1 103 ? -12.259 -12.125 8.522 1.00 94.31 103 GLN A N 1
ATOM 774 C CA . GLN A 1 103 ? -13.388 -11.884 7.619 1.00 94.31 103 GLN A CA 1
ATOM 775 C C . GLN A 1 103 ? -13.143 -10.665 6.723 1.00 94.31 103 GLN A C 1
ATOM 777 O O . GLN A 1 103 ? -13.458 -10.699 5.533 1.00 94.31 103 GLN A O 1
ATOM 782 N N . ALA A 1 104 ? -12.553 -9.597 7.271 1.00 93.69 104 ALA A N 1
ATOM 783 C CA . ALA A 1 104 ? -12.197 -8.411 6.496 1.00 93.69 104 ALA A CA 1
ATOM 784 C C . ALA A 1 104 ? -11.169 -8.732 5.397 1.00 93.69 104 ALA A C 1
ATOM 786 O O . ALA A 1 104 ? -11.325 -8.280 4.261 1.00 93.69 104 ALA A O 1
ATOM 787 N N . VAL A 1 105 ? -10.158 -9.552 5.703 1.00 94.00 105 VAL A N 1
ATOM 788 C CA . VAL A 1 105 ? -9.156 -10.011 4.729 1.00 94.00 105 VAL A CA 1
ATOM 789 C C . VAL A 1 105 ? -9.782 -10.907 3.657 1.00 94.00 105 VAL A C 1
ATOM 791 O O . VAL A 1 105 ? -9.526 -10.703 2.469 1.00 94.00 105 VAL A O 1
ATOM 794 N N . GLU A 1 106 ? -10.622 -11.869 4.046 1.00 93.44 106 GLU A N 1
ATOM 795 C CA . GLU A 1 106 ? -11.347 -12.750 3.116 1.00 93.44 106 GLU A CA 1
ATOM 796 C C . GLU A 1 106 ? -12.215 -11.938 2.142 1.00 93.44 106 GLU A C 1
ATOM 798 O O . GLU A 1 106 ? -12.169 -12.155 0.926 1.00 93.44 106 GLU A O 1
ATOM 803 N N . LEU A 1 107 ? -12.951 -10.947 2.655 1.00 90.44 107 LEU A N 1
ATOM 804 C CA . LEU A 1 107 ? -13.772 -10.053 1.843 1.00 90.44 107 LEU A CA 1
ATOM 805 C C . LEU A 1 107 ? -12.924 -9.188 0.900 1.00 90.44 107 LEU A C 1
ATOM 807 O O . LEU A 1 107 ? -13.283 -9.033 -0.267 1.00 90.44 107 LEU A O 1
ATOM 811 N N . ALA A 1 108 ? -11.803 -8.644 1.381 1.00 88.88 108 ALA A N 1
ATOM 812 C CA . ALA A 1 108 ? -10.904 -7.824 0.572 1.00 88.88 108 ALA A CA 1
ATOM 813 C C . ALA A 1 108 ? -10.296 -8.623 -0.591 1.00 88.88 108 ALA A C 1
ATOM 815 O O . ALA A 1 108 ? -10.324 -8.163 -1.731 1.00 88.88 108 ALA A O 1
ATOM 816 N N . ILE A 1 109 ? -9.816 -9.843 -0.331 1.00 85.94 109 ILE A N 1
ATOM 817 C CA . ILE A 1 109 ? -9.279 -10.731 -1.374 1.00 85.94 109 ILE A CA 1
ATOM 818 C C . ILE A 1 109 ? -10.362 -11.080 -2.398 1.00 85.94 109 ILE A C 1
ATOM 820 O O . ILE A 1 109 ? -10.095 -11.034 -3.598 1.00 85.94 109 ILE A O 1
ATOM 824 N N . LYS A 1 110 ? -11.588 -11.371 -1.943 1.00 86.06 110 LYS A N 1
ATOM 825 C CA . LYS A 1 110 ? -12.720 -11.662 -2.832 1.00 86.06 110 LYS A CA 1
ATOM 826 C C . LYS A 1 110 ? -13.079 -10.477 -3.736 1.00 86.06 110 LYS A C 1
ATOM 828 O O . LYS A 1 110 ? -13.379 -10.687 -4.904 1.00 86.06 110 LYS A O 1
ATOM 833 N N . ARG A 1 111 ? -13.035 -9.244 -3.220 1.00 80.06 111 ARG A N 1
ATOM 834 C CA . ARG A 1 111 ? -13.274 -8.026 -4.020 1.00 80.06 111 ARG A CA 1
ATOM 835 C C . ARG A 1 111 ? -12.169 -7.774 -5.040 1.00 80.06 111 ARG A C 1
ATOM 837 O O . ARG A 1 111 ? -12.449 -7.373 -6.162 1.00 80.06 111 ARG A O 1
ATOM 844 N N . ILE A 1 112 ? -10.915 -8.040 -4.671 1.00 75.38 112 ILE A N 1
ATOM 845 C CA . ILE A 1 112 ? -9.786 -7.939 -5.604 1.00 75.38 112 ILE A CA 1
ATOM 846 C C . ILE A 1 112 ? -9.955 -8.943 -6.749 1.00 75.38 112 ILE A C 1
ATOM 848 O O . ILE A 1 112 ? -9.763 -8.575 -7.905 1.00 75.38 112 ILE A O 1
ATOM 852 N N . SER A 1 113 ? -10.347 -10.188 -6.457 1.00 72.19 113 SER A N 1
ATOM 853 C CA . SER A 1 113 ? -10.525 -11.206 -7.496 1.00 72.19 113 SER A CA 1
ATOM 854 C C . SER A 1 113 ? -11.751 -10.982 -8.385 1.00 72.19 113 SER A C 1
ATOM 856 O O . SER A 1 113 ? -11.732 -11.427 -9.530 1.00 72.19 113 SER A O 1
ATOM 858 N N . SER A 1 114 ? -12.792 -10.293 -7.903 1.00 69.62 114 SER A N 1
ATOM 859 C CA . SER A 1 114 ? -13.948 -9.908 -8.725 1.00 69.62 114 SER A CA 1
ATOM 860 C C . SER A 1 114 ? -13.758 -8.598 -9.494 1.00 69.62 114 SER A C 1
ATOM 862 O O . SER A 1 114 ? -14.589 -8.274 -10.335 1.00 69.62 114 SER A O 1
ATOM 864 N N . GLY A 1 115 ? -12.674 -7.853 -9.242 1.00 58.72 115 GLY A N 1
ATOM 865 C CA . GLY A 1 115 ? -12.455 -6.525 -9.822 1.00 58.72 115 GLY A CA 1
ATOM 866 C C . GLY A 1 115 ? -13.258 -5.400 -9.150 1.00 58.72 115 GLY A C 1
ATOM 867 O O . GLY A 1 115 ? -13.142 -4.250 -9.568 1.00 58.72 115 GLY A O 1
ATOM 868 N N . ASP A 1 116 ? -14.003 -5.692 -8.079 1.00 56.00 116 ASP A N 1
ATOM 869 C CA . ASP A 1 116 ? -14.854 -4.749 -7.333 1.00 56.00 116 ASP A CA 1
ATOM 870 C C . ASP A 1 116 ? -14.062 -3.937 -6.289 1.00 56.00 116 ASP A C 1
ATOM 872 O O . ASP A 1 116 ? -14.417 -3.860 -5.105 1.00 56.00 116 ASP A O 1
ATOM 876 N N . VAL A 1 117 ? -12.940 -3.344 -6.700 1.00 57.16 117 VAL A N 1
ATOM 877 C CA . VAL A 1 117 ? -12.161 -2.442 -5.839 1.00 57.16 117 VAL A CA 1
ATOM 878 C C . VAL A 1 117 ? -12.577 -1.001 -6.132 1.00 57.16 117 VAL A C 1
ATOM 880 O O . VAL A 1 117 ? -12.031 -0.363 -7.028 1.00 57.16 117 VAL A O 1
ATOM 883 N N . GLU A 1 118 ? -13.546 -0.494 -5.363 1.00 48.12 118 GLU A N 1
ATOM 884 C CA . GLU A 1 118 ? -14.102 0.865 -5.505 1.00 48.12 118 GLU A CA 1
ATOM 885 C C . GLU A 1 118 ? -13.059 1.983 -5.317 1.00 48.12 118 GLU A C 1
ATOM 887 O O . GLU A 1 118 ? -13.177 3.046 -5.922 1.00 48.12 118 GLU A O 1
ATOM 892 N N . THR A 1 119 ? -12.030 1.767 -4.490 1.00 49.12 119 THR A N 1
ATOM 893 C CA . THR A 1 119 ? -11.024 2.784 -4.152 1.00 49.12 119 THR A CA 1
ATOM 894 C C . THR A 1 119 ? -9.609 2.252 -4.350 1.00 49.12 119 THR A C 1
ATOM 896 O O . THR A 1 119 ? -9.171 1.302 -3.701 1.00 49.12 119 THR A O 1
ATOM 899 N N . ARG A 1 120 ? -8.857 2.891 -5.252 1.00 52.66 120 ARG A N 1
ATOM 900 C CA . ARG A 1 120 ? -7.423 2.641 -5.436 1.00 52.66 120 ARG A CA 1
ATOM 901 C C . ARG A 1 120 ? -6.637 3.775 -4.796 1.00 52.66 120 ARG A C 1
ATOM 903 O O . ARG A 1 120 ? -6.839 4.943 -5.112 1.00 52.66 120 ARG A O 1
ATOM 910 N N . TRP A 1 121 ? -5.725 3.419 -3.903 1.00 50.47 121 TRP A N 1
ATOM 911 C CA . TRP A 1 121 ? -4.841 4.350 -3.203 1.00 50.47 121 TRP A CA 1
ATOM 912 C C . TRP A 1 121 ? -3.954 5.169 -4.163 1.00 50.47 121 TRP A C 1
ATOM 914 O O . TRP A 1 121 ? -3.630 6.314 -3.862 1.00 50.47 121 TRP A O 1
ATOM 924 N N . SER A 1 122 ? -3.651 4.638 -5.354 1.00 49.50 122 SER A N 1
ATOM 925 C CA . SER A 1 122 ? -2.963 5.358 -6.434 1.00 49.50 122 SER A CA 1
ATOM 926 C C . SER A 1 122 ? -3.713 6.596 -6.938 1.00 49.50 122 SER A C 1
ATOM 928 O O . SER A 1 122 ? -3.087 7.508 -7.468 1.00 49.50 122 SER A O 1
ATOM 930 N N . GLY A 1 123 ? -5.036 6.659 -6.753 1.00 44.66 123 GLY A N 1
ATOM 931 C CA . GLY A 1 123 ? -5.857 7.821 -7.102 1.00 44.66 123 GLY A CA 1
ATOM 932 C C . GLY A 1 123 ? -5.895 8.920 -6.033 1.00 44.66 123 GLY A C 1
ATOM 933 O O . GLY A 1 123 ? -6.430 9.991 -6.297 1.00 44.66 123 GLY A O 1
ATOM 934 N N . ALA A 1 124 ? -5.351 8.677 -4.832 1.00 51.25 124 ALA A N 1
ATOM 935 C CA . ALA A 1 124 ? -5.303 9.671 -3.752 1.00 51.25 124 ALA A CA 1
ATOM 936 C C . ALA A 1 124 ? -4.133 10.663 -3.902 1.00 51.25 124 ALA A C 1
ATOM 938 O O . ALA A 1 124 ? -4.108 11.702 -3.242 1.00 51.25 124 ALA A O 1
ATOM 939 N N . LEU A 1 125 ? -3.174 10.356 -4.779 1.00 47.62 125 LEU A N 1
ATOM 940 C CA . LEU A 1 125 ? -2.111 11.271 -5.175 1.00 47.62 125 LEU A CA 1
ATOM 941 C C . LEU A 1 125 ? -2.695 12.226 -6.217 1.00 47.62 125 LEU A C 1
ATOM 943 O O . LEU A 1 125 ? -3.094 11.806 -7.298 1.00 47.62 125 LEU A O 1
ATOM 947 N N . GLY A 1 126 ? -2.821 13.503 -5.853 1.00 46.97 126 GLY A N 1
ATOM 948 C CA . GLY A 1 126 ? -3.422 14.536 -6.695 1.00 46.97 126 GLY A CA 1
ATOM 949 C C . GLY A 1 126 ? -2.847 14.621 -8.119 1.00 46.97 126 GLY A C 1
ATOM 950 O O . GLY A 1 126 ? -1.801 14.069 -8.438 1.00 46.97 126 GLY A O 1
ATOM 951 N N . SER A 1 127 ? -3.551 15.383 -8.960 1.00 48.00 127 SER A N 1
ATOM 952 C CA . SER A 1 127 ? -3.513 15.464 -10.439 1.00 48.00 127 SER A CA 1
ATOM 953 C C . SER A 1 127 ? -2.178 15.531 -11.220 1.00 48.00 127 SER A C 1
ATOM 955 O O . SER A 1 127 ? -2.232 15.657 -12.438 1.00 48.00 127 SER A O 1
ATOM 957 N N . ALA A 1 128 ? -0.994 15.465 -10.611 1.00 52.91 128 ALA A N 1
ATOM 958 C CA . ALA A 1 128 ? 0.270 15.742 -11.305 1.00 52.91 128 ALA A CA 1
ATOM 959 C C . ALA A 1 128 ? 1.014 14.496 -11.825 1.00 52.91 128 ALA A C 1
ATOM 961 O O . ALA A 1 128 ? 1.588 14.550 -12.910 1.00 52.91 128 ALA A O 1
ATOM 962 N N . VAL A 1 129 ? 1.016 13.383 -11.083 1.00 54.81 129 VAL A N 1
ATOM 963 C CA . VAL A 1 129 ? 1.702 12.136 -11.463 1.00 54.81 129 VAL A CA 1
ATOM 964 C C . VAL A 1 129 ? 0.919 10.967 -10.884 1.00 54.81 129 VAL A C 1
ATOM 966 O O . VAL A 1 129 ? 0.798 10.850 -9.666 1.00 54.81 129 VAL A O 1
ATOM 969 N N . THR A 1 130 ? 0.395 10.100 -11.744 1.00 61.91 130 THR A N 1
ATOM 970 C CA . THR A 1 130 ? -0.253 8.862 -11.303 1.00 61.91 130 THR A CA 1
ATOM 971 C C . THR A 1 130 ? 0.699 7.698 -11.517 1.00 61.91 130 THR A C 1
ATOM 973 O O . THR A 1 130 ? 1.419 7.633 -12.517 1.00 61.91 130 THR A O 1
ATOM 976 N N . TYR A 1 131 ? 0.720 6.776 -10.561 1.00 63.50 131 TYR A N 1
ATOM 977 C CA . TYR A 1 131 ? 1.397 5.501 -10.729 1.00 63.50 131 TYR A CA 1
ATOM 978 C C . TYR A 1 131 ? 0.436 4.355 -10.454 1.00 63.50 131 TYR A C 1
ATOM 980 O O . TYR A 1 131 ? -0.408 4.430 -9.563 1.00 63.50 131 TYR A O 1
ATOM 988 N N . GLU A 1 132 ? 0.575 3.282 -11.212 1.00 60.81 132 GLU A N 1
ATOM 989 C CA . GLU A 1 132 ? -0.214 2.075 -11.058 1.00 60.81 132 GLU A CA 1
ATOM 990 C C . GLU A 1 132 ? 0.735 0.882 -11.052 1.00 60.81 132 GLU A C 1
ATOM 992 O O . GLU A 1 132 ? 1.418 0.618 -12.036 1.00 60.81 132 GLU A O 1
ATOM 997 N N . LEU A 1 133 ? 0.804 0.176 -9.923 1.00 68.38 133 LEU A N 1
ATOM 998 C CA . LEU A 1 133 ? 1.516 -1.092 -9.823 1.00 68.38 133 LEU A CA 1
ATOM 999 C C . LEU A 1 133 ? 0.484 -2.218 -9.850 1.00 68.38 133 LEU A C 1
ATOM 1001 O O . LEU A 1 133 ? -0.348 -2.324 -8.947 1.00 68.38 133 LEU A O 1
ATOM 1005 N N . THR A 1 134 ? 0.542 -3.052 -10.880 1.00 68.19 134 THR A N 1
ATOM 1006 C CA . THR A 1 134 ? -0.314 -4.230 -11.042 1.00 68.19 134 THR A CA 1
ATOM 1007 C C . THR A 1 134 ? 0.537 -5.488 -11.128 1.00 68.19 134 THR A C 1
ATOM 1009 O O . THR A 1 134 ? 1.675 -5.455 -11.585 1.00 68.19 134 THR A O 1
ATOM 1012 N N . ASP A 1 135 ? -0.008 -6.604 -10.655 1.00 66.44 135 ASP A N 1
ATOM 1013 C CA . ASP A 1 135 ? 0.529 -7.935 -10.924 1.00 66.44 135 ASP A CA 1
ATOM 1014 C C . ASP A 1 135 ? -0.420 -8.595 -11.924 1.00 66.44 135 ASP A C 1
ATOM 1016 O O . ASP A 1 135 ? -1.591 -8.837 -11.608 1.00 66.44 135 ASP A O 1
ATOM 1020 N N . LYS A 1 136 ? 0.061 -8.810 -13.149 1.00 63.66 136 LYS A N 1
ATOM 1021 C CA . LYS A 1 136 ? -0.690 -9.475 -14.212 1.00 63.66 136 LYS A CA 1
ATOM 1022 C C . LYS A 1 136 ? 0.096 -10.696 -14.659 1.00 63.66 136 LYS A C 1
ATOM 1024 O O . LYS A 1 136 ? 1.205 -10.573 -15.161 1.00 63.66 136 LYS A O 1
ATOM 1029 N N . GLU A 1 137 ? -0.483 -11.879 -14.458 1.00 70.19 137 GLU A N 1
ATOM 1030 C CA . GLU A 1 137 ? 0.116 -13.159 -14.873 1.00 70.19 137 GLU A CA 1
ATOM 1031 C C . GLU A 1 137 ? 1.524 -13.409 -14.283 1.00 70.19 137 GLU A C 1
ATOM 1033 O O . GLU A 1 137 ? 2.358 -14.072 -14.894 1.00 70.19 137 GLU A O 1
ATOM 1038 N N . GLY A 1 138 ? 1.805 -12.896 -13.077 1.00 68.94 138 GLY A N 1
ATOM 1039 C CA . GLY A 1 138 ? 3.116 -13.014 -12.429 1.00 68.94 138 GLY A CA 1
ATOM 1040 C C . GLY A 1 138 ? 4.139 -11.979 -12.904 1.00 68.94 138 GLY A C 1
ATOM 1041 O O . GLY A 1 138 ? 5.296 -12.023 -12.477 1.00 68.94 138 GLY A O 1
ATOM 1042 N N . MET A 1 139 ? 3.733 -11.047 -13.770 1.00 61.22 139 MET A N 1
ATOM 1043 C CA . MET A 1 139 ? 4.517 -9.884 -14.161 1.00 61.22 139 MET A CA 1
ATOM 1044 C C . MET A 1 139 ? 4.122 -8.687 -13.296 1.00 61.22 139 MET A C 1
ATOM 1046 O O . MET A 1 139 ? 2.986 -8.215 -13.340 1.00 61.22 139 MET A O 1
ATOM 1050 N N . ALA A 1 140 ? 5.090 -8.164 -12.543 1.00 73.19 140 ALA A N 1
ATOM 1051 C CA . ALA A 1 140 ? 4.950 -6.861 -11.911 1.00 73.19 140 ALA A CA 1
ATOM 1052 C C . ALA A 1 140 ? 5.014 -5.778 -12.998 1.00 73.19 140 ALA A C 1
ATOM 1054 O O . ALA A 1 140 ? 6.066 -5.553 -13.598 1.00 73.19 140 ALA A O 1
ATOM 1055 N N . GLN A 1 141 ? 3.885 -5.128 -13.257 1.00 72.50 141 GLN A N 1
ATOM 1056 C CA . GLN A 1 141 ? 3.756 -4.032 -14.204 1.00 72.50 141 GLN A CA 1
ATOM 1057 C C . GLN A 1 141 ? 3.591 -2.719 -13.440 1.00 72.50 141 GLN A C 1
ATOM 1059 O O . GLN A 1 141 ? 2.604 -2.518 -12.735 1.00 72.50 141 GLN A O 1
ATOM 1064 N N . GLU A 1 142 ? 4.549 -1.812 -13.615 1.00 77.69 142 GLU A N 1
ATOM 1065 C CA . GLU A 1 142 ? 4.479 -0.444 -13.109 1.00 77.69 142 GLU A CA 1
ATOM 1066 C C . GLU A 1 142 ? 4.191 0.518 -14.266 1.00 77.69 142 GLU A C 1
ATOM 1068 O O . GLU A 1 142 ? 4.956 0.601 -15.227 1.00 77.69 142 GLU A O 1
ATOM 1073 N N . VAL A 1 143 ? 3.091 1.258 -14.169 1.00 78.31 143 VAL A N 1
ATOM 1074 C CA . VAL A 1 143 ? 2.699 2.302 -15.118 1.00 78.31 143 VAL A CA 1
ATOM 1075 C C . VAL A 1 143 ? 2.840 3.646 -14.425 1.00 78.31 143 VAL A C 1
ATOM 1077 O O . VAL A 1 143 ? 2.275 3.850 -13.356 1.00 78.31 143 VAL A O 1
ATOM 1080 N N . ARG A 1 144 ? 3.578 4.578 -15.029 1.00 77.00 144 ARG A N 1
ATOM 1081 C CA . ARG A 1 144 ? 3.676 5.969 -14.568 1.00 77.00 144 ARG A CA 1
ATOM 1082 C C . ARG A 1 144 ? 3.114 6.884 -15.644 1.00 77.00 144 ARG A C 1
ATOM 1084 O O . ARG A 1 144 ? 3.508 6.756 -16.801 1.00 77.00 144 ARG A O 1
ATOM 1091 N N . SER A 1 145 ? 2.244 7.811 -15.258 1.00 77.38 145 SER A N 1
ATOM 1092 C CA . SER A 1 145 ? 1.622 8.763 -16.182 1.00 77.38 145 SER A CA 1
ATOM 1093 C C . SER A 1 145 ? 1.827 10.200 -15.715 1.00 77.38 145 SER A C 1
ATOM 1095 O O . SER A 1 145 ? 1.758 10.499 -14.521 1.00 77.38 145 SER A O 1
ATOM 1097 N N . ILE A 1 146 ? 2.061 11.091 -16.676 1.00 78.19 146 ILE A N 1
ATOM 1098 C CA . ILE A 1 146 ? 2.198 12.536 -16.477 1.00 78.19 146 ILE A CA 1
ATOM 1099 C C . ILE A 1 146 ? 1.435 13.264 -17.587 1.00 78.19 146 ILE A C 1
ATOM 1101 O O . ILE A 1 146 ? 1.437 12.817 -18.735 1.00 78.19 146 ILE A O 1
ATOM 1105 N N . TYR A 1 147 ? 0.785 14.380 -17.255 1.00 79.06 147 TYR A N 1
ATOM 1106 C CA . TYR A 1 147 ? 0.142 15.233 -18.255 1.00 79.06 147 TYR A CA 1
ATOM 1107 C C . TYR A 1 147 ? 1.183 16.036 -19.036 1.00 79.06 147 TYR A C 1
ATOM 1109 O O . TYR A 1 147 ? 2.140 16.566 -18.470 1.00 79.06 147 TYR A O 1
ATOM 1117 N N . THR A 1 148 ? 0.983 16.149 -20.344 1.00 83.19 148 THR A N 1
ATOM 1118 C CA . THR A 1 148 ? 1.835 16.940 -21.230 1.00 83.19 148 THR A CA 1
ATOM 1119 C C . THR A 1 148 ? 0.995 17.586 -22.323 1.00 83.19 148 THR A C 1
ATOM 1121 O O . THR A 1 148 ? -0.006 17.025 -22.758 1.00 83.19 148 THR A O 1
ATOM 1124 N N . GLU A 1 149 ? 1.408 18.774 -22.756 1.00 89.19 149 GLU A N 1
ATOM 1125 C CA . GLU A 1 149 ? 0.803 19.492 -23.884 1.00 89.19 149 GLU A CA 1
ATOM 1126 C C . GLU A 1 149 ? 1.356 19.014 -25.239 1.00 89.19 149 GLU A C 1
ATOM 1128 O O . GLU A 1 149 ? 0.934 19.491 -26.292 1.00 89.19 149 GLU A O 1
ATOM 1133 N N . LEU A 1 150 ? 2.326 18.090 -25.233 1.00 89.19 150 LEU A N 1
ATOM 1134 C CA . LEU A 1 150 ? 2.921 17.559 -26.453 1.00 89.19 150 LEU A CA 1
ATOM 1135 C C . LEU A 1 150 ? 1.941 16.639 -27.199 1.00 89.19 150 LEU A C 1
ATOM 1137 O O . LEU A 1 150 ? 1.266 15.824 -26.569 1.00 89.19 150 LEU A O 1
ATOM 1141 N N . PRO A 1 151 ? 1.910 16.702 -28.543 1.00 90.75 151 PRO A N 1
ATOM 1142 C CA . PRO A 1 151 ? 1.089 15.803 -29.341 1.00 90.75 151 PRO A CA 1
ATOM 1143 C C . PRO A 1 151 ? 1.582 14.354 -29.220 1.00 90.75 151 PRO A C 1
ATOM 1145 O O . PRO A 1 151 ? 2.787 14.097 -29.082 1.00 90.75 151 PRO A O 1
ATOM 1148 N N . ALA A 1 152 ? 0.652 13.401 -29.306 1.00 88.94 152 ALA A N 1
ATOM 1149 C CA . ALA A 1 152 ? 0.927 11.976 -29.126 1.00 88.94 152 ALA A CA 1
ATOM 1150 C C . ALA A 1 152 ? 1.993 11.460 -30.108 1.00 88.94 152 ALA A C 1
ATOM 1152 O O . ALA A 1 152 ? 2.844 10.652 -29.737 1.00 88.94 152 ALA A O 1
ATOM 1153 N N . GLU A 1 153 ? 2.027 11.989 -31.331 1.00 89.25 153 GLU A N 1
ATOM 1154 C CA . GLU A 1 153 ? 3.004 11.632 -32.361 1.00 89.25 153 GLU A CA 1
ATOM 1155 C C . GLU A 1 153 ? 4.431 12.024 -31.970 1.00 89.25 153 GLU A C 1
ATOM 1157 O O . GLU A 1 153 ? 5.381 11.302 -32.279 1.00 89.25 153 GLU A O 1
ATOM 1162 N N . ALA A 1 154 ? 4.608 13.161 -31.289 1.00 89.44 154 ALA A N 1
ATOM 1163 C CA . ALA A 1 154 ? 5.924 13.598 -30.829 1.00 89.44 154 ALA A CA 1
ATOM 1164 C C . ALA A 1 154 ? 6.435 12.705 -29.691 1.00 89.44 154 ALA A C 1
ATOM 1166 O O . ALA A 1 154 ? 7.611 12.330 -29.678 1.00 89.44 154 ALA A O 1
ATOM 1167 N N . LEU A 1 155 ? 5.545 12.323 -28.771 1.00 88.81 155 LEU A N 1
ATOM 1168 C CA . LEU A 1 155 ? 5.861 11.390 -27.689 1.00 88.81 155 LEU A CA 1
ATOM 1169 C C . LEU A 1 155 ? 6.207 10.011 -28.248 1.00 88.81 155 LEU A C 1
ATOM 1171 O O . LEU A 1 155 ? 7.258 9.465 -27.913 1.00 88.81 155 LEU A O 1
ATOM 1175 N N . PHE A 1 156 ? 5.381 9.489 -29.156 1.00 89.56 156 PHE A N 1
ATOM 1176 C CA . PHE A 1 156 ? 5.599 8.193 -29.787 1.00 89.56 156 PHE A CA 1
ATOM 1177 C C . PHE A 1 156 ? 6.952 8.133 -30.501 1.00 89.56 156 PHE A C 1
ATOM 1179 O O . PHE A 1 156 ? 7.727 7.216 -30.245 1.00 89.56 156 PHE A O 1
ATOM 1186 N N . LYS A 1 157 ? 7.296 9.160 -31.294 1.00 88.56 157 LYS A N 1
ATOM 1187 C CA . LYS A 1 157 ? 8.615 9.270 -31.948 1.00 88.56 157 LYS A CA 1
ATOM 1188 C C . LYS A 1 157 ? 9.777 9.310 -30.956 1.00 88.56 157 LYS A C 1
ATOM 1190 O O . LYS A 1 157 ? 10.858 8.806 -31.250 1.00 88.56 157 LYS A O 1
ATOM 1195 N N . SER A 1 158 ? 9.584 9.926 -29.790 1.00 88.88 158 SER A N 1
ATOM 1196 C CA . SER A 1 158 ? 10.602 9.939 -28.738 1.00 88.88 158 SER A CA 1
ATOM 1197 C C . SER A 1 158 ? 10.851 8.525 -28.208 1.00 88.88 158 SER A C 1
ATOM 1199 O O . SER A 1 158 ? 11.996 8.075 -28.196 1.00 88.88 158 SER A O 1
ATOM 1201 N N . PHE A 1 159 ? 9.788 7.789 -27.867 1.00 86.75 159 PHE A N 1
ATOM 1202 C CA . PHE A 1 159 ? 9.892 6.412 -27.374 1.00 86.75 159 PHE A CA 1
ATOM 1203 C C . PHE A 1 159 ? 10.420 5.437 -28.429 1.00 86.75 159 PHE A C 1
ATOM 1205 O O . PHE A 1 159 ? 11.303 4.633 -28.130 1.00 86.75 159 PHE A O 1
ATOM 1212 N N . SER A 1 160 ? 9.944 5.533 -29.669 1.00 88.19 160 SER A N 1
ATOM 1213 C CA . SER A 1 160 ? 10.368 4.649 -30.759 1.00 88.19 160 SER A CA 1
ATOM 1214 C C . SER A 1 160 ? 11.830 4.870 -31.174 1.00 88.19 160 SER A C 1
ATOM 1216 O O . SER A 1 160 ? 12.479 3.993 -31.736 1.00 88.19 160 SER A O 1
ATOM 1218 N N . SER A 1 161 ? 12.401 6.019 -30.820 1.00 86.44 161 SER A N 1
ATOM 1219 C CA . SER A 1 161 ? 13.815 6.304 -31.055 1.00 86.44 161 SER A CA 1
ATOM 1220 C C . SER A 1 161 ? 14.763 5.873 -29.929 1.00 86.44 161 SER A C 1
ATOM 1222 O O . SER A 1 161 ? 15.973 6.025 -30.079 1.00 86.44 161 SER A O 1
ATOM 1224 N N . ILE A 1 162 ? 14.256 5.354 -28.801 1.00 87.31 162 ILE A N 1
ATOM 1225 C CA . ILE A 1 162 ? 15.099 4.883 -27.686 1.00 87.31 162 ILE A CA 1
ATOM 1226 C C . ILE A 1 162 ? 15.976 3.725 -28.153 1.00 87.31 162 ILE A C 1
ATOM 1228 O O . ILE A 1 162 ? 15.466 2.813 -28.798 1.00 87.31 162 ILE A O 1
ATOM 1232 N N . GLY A 1 163 ? 17.249 3.713 -27.757 1.00 82.12 163 GLY A N 1
ATOM 1233 C CA . GLY A 1 163 ? 18.241 2.687 -28.090 1.00 82.12 163 GLY A CA 1
ATOM 1234 C C . GLY A 1 163 ? 18.974 2.978 -29.403 1.00 82.12 163 GLY A C 1
ATOM 1235 O O . GLY A 1 163 ? 18.935 4.095 -29.921 1.00 82.12 163 GLY A O 1
ATOM 1236 N N . GLY A 1 164 ? 19.681 1.991 -29.958 1.00 79.56 164 GLY A N 1
ATOM 1237 C CA . GLY A 1 164 ? 20.438 2.223 -31.198 1.00 79.56 164 GLY A CA 1
ATOM 1238 C C . GLY A 1 164 ? 21.591 3.221 -31.010 1.00 79.56 164 GLY A C 1
ATOM 1239 O O . GLY A 1 164 ? 22.258 3.216 -29.977 1.00 79.56 164 GLY A O 1
ATOM 1240 N N . GLU A 1 165 ? 21.829 4.093 -31.996 1.00 77.94 165 GLU A N 1
ATOM 1241 C CA . GLU A 1 165 ? 22.815 5.185 -31.877 1.00 77.94 165 GLU A CA 1
ATOM 1242 C C . GLU A 1 165 ? 22.359 6.316 -30.945 1.00 77.94 165 GLU A C 1
ATOM 1244 O O . GLU A 1 165 ? 23.197 7.023 -30.390 1.00 77.94 165 GLU A O 1
ATOM 1249 N N . ARG A 1 166 ? 21.043 6.481 -30.747 1.00 82.88 166 ARG A N 1
ATOM 1250 C CA . ARG A 1 166 ? 20.486 7.512 -29.859 1.00 82.88 166 ARG A CA 1
ATOM 1251 C C . ARG A 1 166 ? 20.686 7.171 -28.380 1.00 82.88 166 ARG A C 1
ATOM 1253 O O . ARG A 1 166 ? 20.778 8.082 -27.561 1.00 82.88 166 ARG A O 1
ATOM 1260 N N . GLY A 1 167 ? 20.766 5.881 -28.054 1.00 84.75 167 GLY A N 1
ATOM 1261 C CA . GLY A 1 167 ? 20.906 5.393 -26.684 1.00 84.75 167 GLY A CA 1
ATOM 1262 C C . GLY A 1 167 ? 19.645 5.597 -25.838 1.00 84.75 167 GLY A C 1
ATOM 1263 O O . GLY A 1 167 ? 18.544 5.839 -26.344 1.00 84.75 167 GLY A O 1
ATOM 1264 N N . TRP A 1 168 ? 19.802 5.464 -24.530 1.00 87.62 168 TRP A N 1
ATOM 1265 C CA . TRP A 1 168 ? 18.765 5.610 -23.520 1.00 87.62 168 TRP A CA 1
ATOM 1266 C C . TRP A 1 168 ? 18.717 7.041 -22.988 1.00 87.62 168 TRP A C 1
ATOM 1268 O O . TRP A 1 168 ? 19.730 7.720 -22.836 1.00 87.62 168 TRP A O 1
ATOM 1278 N N . LEU A 1 169 ? 17.508 7.501 -22.662 1.00 85.31 169 LEU A N 1
ATOM 1279 C CA . LEU A 1 169 ? 17.261 8.882 -22.235 1.00 85.31 169 LEU A CA 1
ATOM 1280 C C . LEU A 1 169 ? 17.954 9.240 -20.909 1.00 85.31 169 LEU A C 1
ATOM 1282 O O . LEU A 1 169 ? 18.235 10.409 -20.655 1.00 85.31 169 LEU A O 1
ATOM 1286 N N . THR A 1 170 ? 18.222 8.248 -20.057 1.00 85.12 170 THR A N 1
ATOM 1287 C CA . THR A 1 170 ? 18.878 8.420 -18.759 1.00 85.12 170 THR A CA 1
ATOM 1288 C C . THR A 1 170 ? 19.877 7.297 -18.497 1.00 85.12 170 THR A C 1
ATOM 1290 O O . THR A 1 170 ? 19.667 6.149 -18.887 1.00 85.12 170 THR A O 1
ATOM 1293 N N . TRP A 1 171 ? 20.972 7.645 -17.811 1.00 89.00 171 TRP A N 1
ATOM 1294 C CA . TRP A 1 171 ? 22.006 6.711 -17.345 1.00 89.00 171 TRP A CA 1
ATOM 1295 C C . TRP A 1 171 ? 22.536 5.745 -18.419 1.00 89.00 171 TRP A C 1
ATOM 1297 O O . TRP A 1 171 ? 22.711 4.561 -18.148 1.00 89.00 171 TRP A O 1
ATOM 1307 N N . GLU A 1 172 ? 22.847 6.246 -19.620 1.00 85.88 172 GLU A N 1
ATOM 1308 C CA . GLU A 1 172 ? 23.388 5.437 -20.732 1.00 85.88 172 GLU A CA 1
ATOM 1309 C C . GLU A 1 172 ? 24.560 4.534 -20.304 1.00 85.88 172 GLU A C 1
ATOM 1311 O O . GLU A 1 172 ? 24.602 3.355 -20.643 1.00 85.88 172 GLU A O 1
ATOM 1316 N N . TRP A 1 173 ? 25.462 5.040 -19.457 1.00 89.38 173 TRP A N 1
ATOM 1317 C CA . TRP A 1 173 ? 26.589 4.271 -18.916 1.00 89.38 173 TRP A CA 1
ATOM 1318 C C . TRP A 1 173 ? 26.154 3.005 -18.150 1.00 89.38 173 TRP A C 1
ATOM 1320 O O . TRP A 1 173 ? 26.834 1.981 -18.200 1.00 89.38 173 TRP A O 1
ATOM 1330 N N . ALA A 1 174 ? 25.020 3.043 -17.445 1.00 91.44 174 ALA A N 1
ATOM 1331 C CA . ALA A 1 174 ? 24.512 1.895 -16.701 1.00 91.44 174 ALA A CA 1
ATOM 1332 C C . ALA A 1 174 ? 23.969 0.824 -17.659 1.00 91.44 174 ALA A C 1
ATOM 1334 O O . ALA A 1 174 ? 24.163 -0.374 -17.432 1.00 91.44 174 ALA A O 1
ATOM 1335 N N . TRP A 1 175 ? 23.351 1.251 -18.763 1.00 88.62 175 TRP A N 1
ATOM 1336 C CA . TRP A 1 175 ? 22.911 0.362 -19.836 1.00 88.62 175 TRP A CA 1
ATOM 1337 C C . TRP A 1 175 ? 24.093 -0.285 -20.556 1.00 88.62 175 TRP A C 1
ATOM 1339 O O . TRP A 1 175 ? 24.039 -1.480 -20.843 1.00 88.62 175 TRP A O 1
ATOM 1349 N N . GLU A 1 176 ? 25.194 0.438 -20.761 1.00 88.69 176 GLU A N 1
ATOM 1350 C CA . GLU A 1 176 ? 26.432 -0.135 -21.304 1.00 88.69 176 GLU A CA 1
ATOM 1351 C C . GLU A 1 176 ? 27.022 -1.212 -20.386 1.00 88.69 176 GLU A C 1
ATOM 1353 O O . GLU A 1 176 ? 27.353 -2.304 -20.859 1.00 88.69 176 GLU A O 1
ATOM 1358 N N . ILE A 1 177 ? 27.085 -0.958 -19.073 1.00 92.25 177 ILE A N 1
ATOM 1359 C CA . ILE A 1 177 ? 27.528 -1.957 -18.085 1.00 92.25 177 ILE A CA 1
ATOM 1360 C C . ILE A 1 177 ? 26.626 -3.190 -18.132 1.00 92.25 177 ILE A C 1
ATOM 1362 O O . ILE A 1 177 ? 27.126 -4.313 -18.232 1.00 92.25 177 ILE A O 1
ATOM 1366 N N . ARG A 1 178 ? 25.301 -3.001 -18.129 1.00 90.06 178 ARG A N 1
ATOM 1367 C CA . ARG A 1 178 ? 24.343 -4.104 -18.298 1.00 90.06 178 ARG A CA 1
ATOM 1368 C C . ARG A 1 178 ? 24.601 -4.865 -19.601 1.00 90.06 178 ARG A C 1
ATOM 1370 O O . ARG A 1 178 ? 24.577 -6.091 -19.602 1.00 90.06 178 ARG A O 1
ATOM 1377 N N . GLY A 1 179 ? 24.896 -4.150 -20.684 1.00 89.06 179 GLY A N 1
ATOM 1378 C CA . GLY A 1 179 ? 25.275 -4.694 -21.986 1.00 89.06 179 GLY A CA 1
ATOM 1379 C C . GLY A 1 179 ? 26.486 -5.610 -21.947 1.00 89.06 179 GLY A C 1
ATOM 1380 O O . GLY A 1 179 ? 26.476 -6.676 -22.565 1.00 89.06 179 GLY A O 1
ATOM 1381 N N . LEU A 1 180 ? 27.519 -5.203 -21.216 1.00 89.56 180 LEU A N 1
ATOM 1382 C CA . LEU A 1 180 ? 28.724 -6.000 -21.005 1.00 89.56 180 LEU A CA 1
ATOM 1383 C C . LEU A 1 180 ? 28.433 -7.239 -20.157 1.00 89.56 180 LEU A C 1
ATOM 1385 O O . LEU A 1 180 ? 28.872 -8.332 -20.514 1.00 89.56 180 LEU A O 1
ATOM 1389 N N . MET A 1 181 ? 27.664 -7.083 -19.076 1.00 92.38 181 MET A N 1
ATOM 1390 C CA . MET A 1 181 ? 27.263 -8.197 -18.213 1.00 92.38 181 MET A CA 1
ATOM 1391 C C . MET A 1 181 ? 26.453 -9.240 -18.982 1.00 92.38 181 MET A C 1
ATOM 1393 O O . MET A 1 181 ? 26.739 -10.427 -18.871 1.00 92.38 181 MET A O 1
ATOM 1397 N N . ASP A 1 182 ? 25.495 -8.798 -19.798 1.00 88.12 182 ASP A N 1
ATOM 1398 C CA . ASP A 1 182 ? 24.655 -9.674 -20.612 1.00 88.12 182 ASP A CA 1
ATOM 1399 C C . ASP A 1 182 ? 25.498 -10.485 -21.608 1.00 88.12 182 ASP A C 1
ATOM 1401 O O . ASP A 1 182 ? 25.388 -11.709 -21.658 1.00 88.12 182 ASP A O 1
ATOM 1405 N N . LYS A 1 183 ? 26.451 -9.848 -22.306 1.00 86.56 183 LYS A N 1
ATOM 1406 C CA . LYS A 1 183 ? 27.406 -10.569 -23.171 1.00 86.56 183 LYS A CA 1
ATOM 1407 C C . LYS A 1 183 ? 28.255 -11.576 -22.396 1.00 86.56 183 LYS A C 1
ATOM 1409 O O . LYS A 1 183 ? 28.521 -12.660 -22.910 1.00 86.56 183 LYS A O 1
ATOM 1414 N N . ALA A 1 184 ? 28.678 -11.238 -21.177 1.00 89.81 184 ALA A N 1
ATOM 1415 C CA . ALA A 1 184 ? 29.515 -12.111 -20.357 1.00 89.81 184 ALA A CA 1
ATOM 1416 C C . ALA A 1 184 ? 28.803 -13.413 -19.945 1.00 89.81 184 ALA A C 1
ATOM 1418 O O . ALA A 1 184 ? 29.468 -14.432 -19.773 1.00 89.81 184 ALA A O 1
ATOM 1419 N N . VAL A 1 185 ? 27.469 -13.406 -19.840 1.00 91.62 185 VAL A N 1
ATOM 1420 C CA . VAL A 1 185 ? 26.655 -14.606 -19.559 1.00 91.62 185 VAL A CA 1
ATOM 1421 C C . VAL A 1 185 ? 26.041 -15.242 -20.816 1.00 91.62 185 VAL A C 1
ATOM 1423 O O . VAL A 1 185 ? 25.186 -16.117 -20.708 1.00 91.62 185 VAL A O 1
ATOM 1426 N N . GLY A 1 186 ? 26.493 -14.843 -22.013 1.00 83.75 186 GLY A N 1
ATOM 1427 C CA . GLY A 1 186 ? 26.049 -15.410 -23.295 1.00 83.75 186 GLY A CA 1
ATOM 1428 C C . GLY A 1 186 ? 24.773 -14.789 -23.874 1.00 83.75 186 GLY A C 1
ATOM 1429 O O . GLY A 1 186 ? 24.214 -15.319 -24.835 1.00 83.75 186 GLY A O 1
ATOM 1430 N N . GLY A 1 187 ? 24.312 -13.677 -23.306 1.00 83.44 187 GLY A N 1
ATOM 1431 C CA . GLY A 1 187 ? 23.187 -12.895 -23.799 1.00 83.44 187 GLY A CA 1
ATOM 1432 C C . GLY A 1 187 ? 23.511 -12.063 -25.050 1.00 83.44 187 GLY A C 1
ATOM 1433 O O . GLY A 1 187 ? 24.669 -11.944 -25.471 1.00 83.44 187 GLY A O 1
ATOM 1434 N N . PRO A 1 188 ? 22.482 -11.486 -25.693 1.00 79.88 188 PRO A N 1
ATOM 1435 C CA . PRO A 1 188 ? 22.616 -10.714 -26.930 1.00 79.88 188 PRO A CA 1
ATOM 1436 C C . PRO A 1 188 ? 23.465 -9.440 -26.800 1.00 79.88 188 PRO A C 1
ATOM 1438 O O . PRO A 1 188 ? 23.980 -8.965 -27.822 1.00 79.88 188 PRO A O 1
ATOM 1441 N N . GLY A 1 189 ? 23.611 -8.904 -25.587 1.00 82.62 189 GLY A N 1
ATOM 1442 C CA . GLY A 1 189 ? 24.272 -7.643 -25.295 1.00 82.62 189 GLY A CA 1
ATOM 1443 C C . GLY A 1 189 ? 23.511 -6.421 -25.795 1.00 82.62 189 GLY A C 1
ATOM 1444 O O . GLY A 1 189 ? 22.394 -6.505 -26.296 1.00 82.62 189 GLY A O 1
ATOM 1445 N N . LEU A 1 190 ? 24.169 -5.264 -25.717 1.00 81.38 190 LEU A N 1
ATOM 1446 C CA . LEU A 1 190 ? 23.644 -4.026 -26.288 1.00 81.38 190 LEU A CA 1
ATOM 1447 C C . LEU A 1 190 ? 23.821 -4.057 -27.817 1.00 81.38 190 LEU A C 1
ATOM 1449 O O . LEU A 1 190 ? 24.949 -4.048 -28.327 1.00 81.38 190 LEU A O 1
ATOM 1453 N N . ARG A 1 191 ? 22.705 -4.165 -28.546 1.00 71.69 191 ARG A N 1
ATOM 1454 C CA . ARG A 1 191 ? 22.653 -4.236 -30.014 1.00 71.69 191 ARG A CA 1
ATOM 1455 C C . ARG A 1 191 ? 22.164 -2.912 -30.588 1.00 71.69 191 ARG A C 1
ATOM 1457 O O . ARG A 1 191 ? 20.974 -2.721 -30.793 1.00 71.69 191 ARG A O 1
ATOM 1464 N N . ARG A 1 192 ? 23.112 -2.033 -30.920 1.00 68.88 192 ARG A N 1
ATOM 1465 C CA . ARG A 1 192 ? 22.822 -0.690 -31.450 1.00 68.88 192 ARG A CA 1
ATOM 1466 C C . ARG A 1 192 ? 22.423 -0.649 -32.934 1.00 68.88 192 ARG A C 1
ATOM 1468 O O . ARG A 1 192 ? 22.194 0.427 -33.471 1.00 68.88 192 ARG A O 1
ATOM 1475 N N . SER A 1 193 ? 22.362 -1.793 -33.619 1.00 66.94 193 SER A N 1
ATOM 1476 C CA . SER A 1 193 ? 22.019 -1.837 -35.045 1.00 66.94 193 SER A CA 1
ATOM 1477 C C . SER A 1 193 ? 20.505 -1.823 -35.237 1.00 66.94 193 SER A C 1
ATOM 1479 O O . SER A 1 193 ? 19.803 -2.653 -34.657 1.00 66.94 193 SER A O 1
ATOM 1481 N N . ARG A 1 194 ? 20.018 -0.896 -36.068 1.00 72.12 194 ARG A N 1
ATOM 1482 C CA . ARG A 1 194 ? 18.610 -0.777 -36.461 1.00 72.12 194 ARG A CA 1
ATOM 1483 C C . ARG A 1 194 ? 18.466 -0.527 -37.949 1.00 72.12 194 ARG A C 1
ATOM 1485 O O . ARG A 1 194 ? 19.397 -0.054 -38.595 1.00 72.12 194 ARG A O 1
ATOM 1492 N N . ARG A 1 195 ? 17.275 -0.838 -38.461 1.00 77.06 195 ARG A N 1
ATOM 1493 C CA . ARG A 1 195 ? 16.864 -0.489 -39.820 1.00 77.06 195 ARG A CA 1
ATOM 1494 C C . ARG A 1 195 ? 16.573 1.004 -39.936 1.00 77.06 195 ARG A C 1
ATOM 1496 O O . ARG A 1 195 ? 17.044 1.632 -40.874 1.00 77.06 195 ARG A O 1
ATOM 1503 N N . ASP A 1 196 ? 15.805 1.535 -38.988 1.00 80.56 196 ASP A N 1
ATOM 1504 C CA . ASP A 1 196 ? 15.410 2.937 -38.933 1.00 80.56 196 ASP A CA 1
ATOM 1505 C C . ASP A 1 196 ? 15.617 3.490 -37.506 1.00 80.56 196 ASP A C 1
ATOM 1507 O O . ASP A 1 196 ? 15.410 2.760 -36.529 1.00 80.56 196 ASP A O 1
ATOM 1511 N N . PRO A 1 197 ? 16.090 4.741 -37.350 1.00 80.00 197 PRO A N 1
ATOM 1512 C CA . PRO A 1 197 ? 16.311 5.349 -36.039 1.00 80.00 197 PRO A CA 1
ATOM 1513 C C . PRO A 1 197 ? 15.023 5.765 -35.308 1.00 80.00 197 PRO A C 1
ATOM 1515 O O . PRO A 1 197 ? 15.099 6.104 -34.127 1.00 80.00 197 PRO A O 1
ATOM 1518 N N . ILE A 1 198 ? 13.870 5.799 -35.982 1.00 82.75 198 ILE A N 1
ATOM 1519 C CA . ILE A 1 198 ? 12.598 6.287 -35.428 1.00 82.75 198 ILE A CA 1
ATOM 1520 C C . ILE A 1 198 ? 11.478 5.267 -35.634 1.00 82.75 198 ILE A C 1
ATOM 1522 O O . ILE A 1 198 ? 10.653 5.093 -34.740 1.00 82.75 198 ILE A O 1
ATOM 1526 N N . GLU A 1 199 ? 11.408 4.603 -36.782 1.00 84.25 199 GLU A N 1
ATOM 1527 C CA . GLU A 1 199 ? 10.389 3.587 -37.033 1.00 84.25 199 GLU A CA 1
ATOM 1528 C C . GLU A 1 199 ? 10.793 2.232 -36.450 1.00 84.25 199 GLU A C 1
ATOM 1530 O O . GLU A 1 199 ? 11.883 1.727 -36.709 1.00 84.25 199 GLU A O 1
ATOM 1535 N N . ILE A 1 200 ? 9.878 1.628 -35.690 1.00 85.56 200 ILE A N 1
ATOM 1536 C CA . ILE A 1 200 ? 10.030 0.286 -35.129 1.00 85.56 200 ILE A CA 1
ATOM 1537 C C . ILE A 1 200 ? 8.917 -0.602 -35.679 1.00 85.56 200 ILE A C 1
ATOM 1539 O O . ILE A 1 200 ? 7.753 -0.197 -35.699 1.00 85.56 200 ILE A O 1
ATOM 1543 N N . LEU A 1 201 ? 9.257 -1.833 -36.057 1.00 85.69 201 LEU A N 1
ATOM 1544 C CA . LEU A 1 201 ? 8.285 -2.873 -36.393 1.00 85.69 201 LEU A CA 1
ATOM 1545 C C . LEU A 1 201 ? 8.258 -4.026 -35.373 1.00 85.69 201 LEU A C 1
ATOM 1547 O O . LEU A 1 201 ? 9.266 -4.313 -34.721 1.00 85.69 201 LEU A O 1
ATOM 1551 N N . PRO A 1 202 ? 7.126 -4.752 -35.270 1.00 89.31 202 PRO A N 1
ATOM 1552 C CA . PRO A 1 202 ? 7.066 -6.018 -34.550 1.00 89.31 202 PRO A CA 1
ATOM 1553 C C . PRO A 1 202 ? 8.177 -6.984 -34.982 1.00 89.31 202 PRO A C 1
ATOM 1555 O O . PRO A 1 202 ? 8.462 -7.160 -36.166 1.00 89.31 202 PRO A O 1
ATOM 1558 N N . GLY A 1 203 ? 8.805 -7.624 -34.003 1.00 83.69 203 GLY A N 1
ATOM 1559 C CA . GLY A 1 203 ? 9.919 -8.550 -34.169 1.00 83.69 203 GLY A CA 1
ATOM 1560 C C . GLY A 1 203 ? 11.304 -7.900 -34.166 1.00 83.69 203 GLY A C 1
ATOM 1561 O O . GLY A 1 203 ? 12.290 -8.632 -34.011 1.00 83.69 203 GLY A O 1
ATOM 1562 N N . GLU A 1 204 ? 11.407 -6.574 -34.289 1.00 85.56 204 GLU A N 1
ATOM 1563 C CA . GLU A 1 204 ? 12.691 -5.867 -34.274 1.00 85.56 204 GLU A CA 1
ATOM 1564 C C . GLU A 1 204 ? 13.331 -5.847 -32.880 1.00 85.56 204 GLU A C 1
ATOM 1566 O O . GLU A 1 204 ? 12.669 -5.980 -31.847 1.00 85.56 204 GLU A O 1
ATOM 1571 N N . ALA A 1 205 ? 14.660 -5.728 -32.857 1.00 80.12 205 ALA A N 1
ATOM 1572 C CA . ALA A 1 205 ? 15.424 -5.650 -31.621 1.00 80.12 205 ALA A CA 1
ATOM 1573 C C . ALA A 1 205 ? 15.545 -4.192 -31.153 1.00 80.12 205 ALA A C 1
ATOM 1575 O O . ALA A 1 205 ? 16.031 -3.330 -31.886 1.00 80.12 205 ALA A O 1
ATOM 1576 N N . LEU A 1 206 ? 15.164 -3.945 -29.902 1.00 83.25 206 LEU A N 1
ATOM 1577 C CA . LEU A 1 206 ? 15.367 -2.692 -29.184 1.00 83.25 206 LEU A CA 1
ATOM 1578 C C . LEU A 1 206 ? 16.430 -2.924 -28.100 1.00 83.25 206 LEU A C 1
ATOM 1580 O O . LEU A 1 206 ? 16.111 -3.180 -26.939 1.00 83.25 206 LEU A O 1
ATOM 1584 N N . ASP A 1 207 ? 17.701 -2.900 -28.510 1.00 83.62 207 ASP A N 1
ATOM 1585 C CA . ASP A 1 207 ? 18.867 -3.319 -27.719 1.00 83.62 207 ASP A CA 1
ATOM 1586 C C . ASP A 1 207 ? 18.702 -4.735 -27.128 1.00 83.62 207 ASP A C 1
ATOM 1588 O O . ASP A 1 207 ? 18.963 -5.729 -27.806 1.00 83.62 207 ASP A O 1
ATOM 1592 N N . PHE A 1 208 ? 18.261 -4.817 -25.870 1.00 81.88 208 PHE A N 1
ATOM 1593 C CA . PHE A 1 208 ? 18.032 -6.051 -25.110 1.00 81.88 208 PHE A CA 1
ATOM 1594 C C . PHE A 1 208 ? 16.658 -6.669 -25.356 1.00 81.88 208 PHE A C 1
ATOM 1596 O O . PHE A 1 208 ? 16.425 -7.831 -25.025 1.00 81.88 208 PHE A O 1
ATOM 1603 N N . TRP A 1 209 ? 15.735 -5.870 -25.879 1.00 84.19 209 TRP A N 1
ATOM 1604 C CA . TRP A 1 209 ? 14.331 -6.217 -25.986 1.00 84.19 209 TRP A CA 1
ATOM 1605 C C . TRP A 1 209 ? 13.987 -6.624 -27.407 1.00 84.19 209 TRP A C 1
ATOM 1607 O O . TRP A 1 209 ? 14.655 -6.246 -28.372 1.00 84.19 209 TRP A O 1
ATOM 1617 N N . ARG A 1 210 ? 12.905 -7.384 -27.535 1.00 85.94 210 ARG A N 1
ATOM 1618 C CA . ARG A 1 210 ? 12.257 -7.628 -28.815 1.00 85.94 210 ARG A CA 1
ATOM 1619 C C . ARG A 1 210 ? 10.904 -6.953 -28.783 1.00 85.94 210 ARG A C 1
ATOM 1621 O O . ARG A 1 210 ? 10.152 -7.119 -27.828 1.00 85.94 210 ARG A O 1
ATOM 1628 N N . VAL A 1 211 ? 10.620 -6.200 -29.827 1.00 87.19 211 VAL A N 1
ATOM 1629 C CA . VAL A 1 211 ? 9.340 -5.530 -29.989 1.00 87.19 211 VAL A CA 1
ATOM 1630 C C . VAL A 1 211 ? 8.312 -6.598 -30.331 1.00 87.19 211 VAL A C 1
ATOM 1632 O O . VAL A 1 211 ? 8.482 -7.323 -31.306 1.00 87.19 211 VAL A O 1
ATOM 1635 N N . GLU A 1 212 ? 7.276 -6.742 -29.516 1.00 87.56 212 GLU A N 1
ATOM 1636 C CA . GLU A 1 212 ? 6.223 -7.735 -29.750 1.00 87.56 212 GLU A CA 1
ATOM 1637 C C . GLU A 1 212 ? 5.084 -7.138 -30.579 1.00 87.56 212 GLU A C 1
ATOM 1639 O O . GLU A 1 212 ? 4.671 -7.709 -31.586 1.00 87.56 212 GLU A O 1
ATOM 1644 N N . VAL A 1 213 ? 4.632 -5.948 -30.186 1.00 88.00 213 VAL A N 1
ATOM 1645 C CA . VAL A 1 213 ? 3.544 -5.204 -30.819 1.00 88.00 213 VAL A CA 1
ATOM 1646 C C . VAL A 1 213 ? 3.928 -3.729 -30.868 1.00 88.00 213 VAL A C 1
ATOM 1648 O O . VAL A 1 213 ? 4.562 -3.213 -29.948 1.00 88.00 213 VAL A O 1
ATOM 1651 N N . VAL A 1 214 ? 3.540 -3.056 -31.950 1.00 87.94 214 VAL A N 1
ATOM 1652 C CA . VAL A 1 214 ? 3.647 -1.603 -32.099 1.00 87.94 214 VAL A CA 1
ATOM 1653 C C . VAL A 1 214 ? 2.246 -1.078 -32.364 1.00 87.94 214 VAL A C 1
ATOM 1655 O O . VAL A 1 214 ? 1.667 -1.402 -33.398 1.00 87.94 214 VAL A O 1
ATOM 1658 N N . ASP A 1 215 ? 1.715 -0.299 -31.426 1.00 85.94 215 ASP A N 1
ATOM 1659 C CA . ASP A 1 215 ? 0.423 0.366 -31.570 1.00 85.94 215 ASP A CA 1
ATOM 1660 C C . ASP A 1 215 ? 0.657 1.877 -31.733 1.00 85.94 215 ASP A C 1
ATOM 1662 O O . ASP A 1 215 ? 1.039 2.540 -30.762 1.00 85.94 215 ASP A O 1
ATOM 1666 N N . PRO A 1 216 ? 0.569 2.421 -32.961 1.00 80.81 216 PRO A N 1
ATOM 1667 C CA . PRO A 1 216 ? 0.771 3.844 -33.193 1.00 80.81 216 PRO A CA 1
ATOM 1668 C C . PRO A 1 216 ? -0.357 4.664 -32.547 1.00 80.81 216 PRO A C 1
ATOM 1670 O O . PRO A 1 216 ? -1.440 4.134 -32.304 1.00 80.81 216 PRO A O 1
ATOM 1673 N N . PRO A 1 217 ? -0.134 5.961 -32.269 1.00 80.88 217 PRO A N 1
ATOM 1674 C CA . PRO A 1 217 ? -1.163 6.805 -31.676 1.00 80.88 217 PRO A CA 1
ATOM 1675 C C . PRO A 1 217 ? -2.428 6.809 -32.544 1.00 80.88 217 PRO A C 1
ATOM 1677 O O . PRO A 1 217 ? -2.384 7.175 -33.720 1.00 80.88 217 PRO A O 1
ATOM 1680 N N . HIS A 1 218 ? -3.546 6.391 -31.947 1.00 73.94 218 HIS A N 1
ATOM 1681 C CA . HIS A 1 218 ? -4.877 6.523 -32.532 1.00 73.94 218 HIS A CA 1
ATOM 1682 C C . HIS A 1 218 ? -5.349 7.961 -32.313 1.00 73.94 218 HIS A C 1
ATOM 1684 O O . HIS A 1 218 ? -5.373 8.425 -31.173 1.00 73.94 218 HIS A O 1
ATOM 1690 N N . LEU A 1 219 ? -5.662 8.662 -33.405 1.00 47.91 219 LEU A N 1
ATOM 1691 C CA . LEU A 1 219 ? -6.262 10.002 -33.379 1.00 47.91 219 LEU A CA 1
ATOM 1692 C C . LEU A 1 219 ? -7.676 9.977 -32.787 1.00 47.91 219 LEU A C 1
ATOM 1694 O O . LEU A 1 219 ? -8.437 9.042 -33.129 1.00 47.91 219 LEU A O 1
#

pLDDT: mean 81.41, std 11.85, range [44.66, 94.88]

Foldseek 3Di:
DVVLVVLCVVPDDLDDADDDDDDDAPVRLVVLLCVLVVHDDDDDDDDDPLVVLLVVLCVCVVVDVDHSVVSNVVSVCNSDPPDDDNPSVCVSCVVDDDDDSSVVSNVVVVCVVVVVPPDDPQPVPDDAKGWDFDQDPNDTDIDIDGDDPDDQQVVLQVVQLDAAPVHHPPDSVVLQVVQVVCVVVVHPGQDNDDPDNRDDDAQDDRGRDGRHDDDGDDD

Secondary structure (DSSP, 8-state):
-HHHHHHHTTS---------SS---HHHHHHHHHHHTT-----------HHHHHHHHHHHHHHSSS-HHHHHHHHHHHHS-----THHHHHH-TT--PPPHHHHHHHHHHHHHHT-----GGGSS-TTEEEEEEEETTEEEEEEEE--SS-HHHHHHHHHT-BTTTB-SS-HHHHHHHHHHHHHTT--------S-SS---TT-EETTEE-----PPP-